Protein AF-A0A4Q2ZDG1-F1 (afdb_monomer_lite)

Structure (mmCIF, N/CA/C/O backbone):
data_AF-A0A4Q2ZDG1-F1
#
_entry.id   AF-A0A4Q2ZDG1-F1
#
loop_
_atom_site.group_PDB
_atom_site.id
_atom_site.type_symbol
_atom_site.label_atom_id
_atom_site.label_alt_id
_atom_site.label_comp_id
_atom_site.label_asym_id
_atom_site.label_entity_id
_atom_site.label_seq_id
_atom_site.pdbx_PDB_ins_code
_atom_site.Cartn_x
_atom_site.Cartn_y
_atom_site.Cartn_z
_atom_site.occupancy
_atom_site.B_iso_or_equiv
_atom_site.auth_seq_id
_atom_site.auth_comp_id
_atom_site.auth_asym_id
_atom_site.auth_atom_id
_atom_site.pdbx_PDB_model_num
ATOM 1 N N . MET A 1 1 ? 32.712 -2.719 59.741 1.00 35.91 1 MET A N 1
ATOM 2 C CA . MET A 1 1 ? 32.415 -1.885 58.546 1.00 35.91 1 MET A CA 1
ATOM 3 C C . MET A 1 1 ? 30.983 -2.211 58.108 1.00 35.91 1 MET A C 1
ATOM 5 O O . MET A 1 1 ? 30.616 -3.365 58.252 1.00 35.91 1 MET A O 1
ATOM 9 N N . ARG A 1 2 ? 30.072 -1.237 57.903 1.00 36.88 2 ARG A N 1
ATOM 10 C CA . ARG A 1 2 ? 29.931 -0.347 56.714 1.00 36.88 2 ARG A CA 1
ATOM 11 C C . ARG A 1 2 ? 29.726 -1.184 55.433 1.00 36.88 2 ARG A C 1
ATOM 13 O O . ARG A 1 2 ? 30.670 -1.888 55.104 1.00 36.88 2 ARG A O 1
ATOM 20 N N . TYR A 1 3 ? 28.617 -1.163 54.676 1.00 32.06 3 TYR A N 1
ATOM 21 C CA . TYR A 1 3 ? 27.272 -0.517 54.737 1.00 32.06 3 TYR A CA 1
ATOM 22 C C . TYR A 1 3 ? 26.197 -1.615 54.431 1.00 32.06 3 TYR A C 1
ATOM 24 O O . TYR A 1 3 ? 26.585 -2.654 53.913 1.00 32.06 3 TYR A O 1
ATOM 32 N N . LEU A 1 4 ? 24.917 -1.615 54.856 1.00 31.11 4 LEU A N 1
ATOM 33 C CA . LEU A 1 4 ? 23.764 -0.677 54.769 1.00 31.11 4 LEU A CA 1
ATOM 34 C C . LEU A 1 4 ? 23.005 -0.669 53.407 1.00 31.11 4 LEU A C 1
ATOM 36 O O . LEU A 1 4 ? 23.629 -0.422 52.384 1.00 31.11 4 LEU A O 1
ATOM 40 N N . LEU A 1 5 ? 21.659 -0.809 53.474 1.00 35.53 5 LEU A N 1
ATOM 41 C CA . LEU A 1 5 ? 20.603 -0.695 52.419 1.00 35.53 5 LEU A CA 1
ATOM 42 C C . LEU A 1 5 ? 20.504 -1.890 51.421 1.00 35.53 5 LEU A C 1
ATOM 44 O O . LEU A 1 5 ? 21.536 -2.376 50.981 1.00 35.53 5 LEU A O 1
ATOM 48 N N . ALA A 1 6 ? 19.360 -2.544 51.111 1.00 30.97 6 ALA A N 1
ATOM 49 C CA . ALA A 1 6 ? 17.926 -2.187 50.889 1.00 30.97 6 ALA A CA 1
ATOM 50 C C . ALA A 1 6 ? 17.629 -1.713 49.439 1.00 30.97 6 ALA A C 1
ATOM 52 O O . ALA A 1 6 ? 18.476 -1.037 48.870 1.00 30.97 6 ALA A O 1
ATOM 53 N N . LEU A 1 7 ? 16.498 -1.994 48.756 1.00 31.23 7 LEU A N 1
ATOM 54 C CA . LEU A 1 7 ? 15.195 -2.658 49.048 1.00 31.23 7 LEU A CA 1
ATOM 55 C C . LEU A 1 7 ? 14.963 -3.850 48.051 1.00 31.23 7 LEU A C 1
ATOM 57 O O . LEU A 1 7 ? 15.748 -3.999 47.124 1.00 31.23 7 LEU A O 1
ATOM 61 N N . ALA A 1 8 ? 14.064 -4.843 48.202 1.00 30.28 8 ALA A N 1
ATOM 62 C CA . ALA A 1 8 ? 12.581 -4.851 48.276 1.00 30.28 8 ALA A CA 1
ATOM 63 C C . ALA A 1 8 ? 11.857 -4.132 47.097 1.00 30.28 8 ALA A C 1
ATOM 65 O O . ALA A 1 8 ? 12.280 -3.055 46.702 1.00 30.28 8 ALA A O 1
ATOM 66 N N . ALA A 1 9 ? 10.751 -4.623 46.509 1.00 28.86 9 ALA A N 1
ATOM 67 C CA . ALA A 1 9 ? 10.062 -5.930 46.558 1.00 28.86 9 ALA A CA 1
ATOM 68 C C . ALA A 1 9 ? 9.040 -6.044 45.383 1.00 28.86 9 ALA A C 1
ATOM 70 O O . ALA A 1 9 ? 8.837 -5.062 44.684 1.00 28.86 9 ALA A O 1
ATOM 71 N N . LEU A 1 10 ? 8.381 -7.209 45.224 1.00 26.80 10 LEU A N 1
ATOM 72 C CA . LEU A 1 10 ? 7.069 -7.454 44.560 1.00 26.80 10 LEU A CA 1
ATOM 73 C C . LEU A 1 10 ? 6.792 -6.782 43.186 1.00 26.80 10 LEU A C 1
ATOM 75 O O . LEU A 1 10 ? 6.599 -5.583 43.061 1.00 26.80 10 LEU A O 1
ATOM 79 N N . SER A 1 11 ? 6.694 -7.559 42.106 1.00 34.06 11 SER A N 1
ATOM 80 C CA . SER A 1 11 ? 5.418 -8.149 41.644 1.00 34.06 11 SER A CA 1
ATOM 81 C C . SER A 1 11 ? 4.295 -7.142 41.328 1.00 34.06 11 SER A C 1
ATOM 83 O O . SER A 1 11 ? 3.487 -6.800 42.187 1.00 34.06 11 SER A O 1
ATOM 85 N N . THR A 1 12 ? 4.173 -6.746 40.056 1.00 32.50 12 THR A N 1
ATOM 86 C CA . THR A 1 12 ? 3.005 -7.077 39.202 1.00 32.50 12 THR A CA 1
ATOM 87 C C . THR A 1 12 ? 3.203 -6.537 37.783 1.00 32.50 12 THR A C 1
ATOM 89 O O . THR A 1 12 ? 3.631 -5.402 37.589 1.00 32.50 12 THR A O 1
ATOM 92 N N . ALA A 1 13 ? 2.833 -7.323 36.769 1.00 39.75 13 ALA A N 1
ATOM 93 C CA . ALA A 1 13 ? 2.583 -6.790 35.432 1.00 39.75 13 ALA A CA 1
ATOM 94 C C . ALA A 1 13 ? 1.208 -6.101 35.445 1.00 39.75 13 ALA A C 1
ATOM 96 O O . ALA A 1 13 ? 0.181 -6.751 35.253 1.00 39.75 13 ALA A O 1
ATOM 97 N N . SER A 1 14 ? 1.179 -4.803 35.755 1.00 31.98 14 SER A N 1
ATOM 98 C CA . SER A 1 14 ? -0.076 -4.057 35.886 1.00 31.98 14 SER A CA 1
ATOM 99 C C . SER A 1 14 ? -0.685 -3.765 34.511 1.00 31.98 14 SER A C 1
ATOM 101 O O . SER A 1 14 ? -0.313 -2.807 33.832 1.00 31.98 14 SER A O 1
ATOM 103 N N . ALA A 1 15 ? -1.613 -4.621 34.080 1.00 41.84 15 ALA A N 1
ATOM 104 C CA . ALA A 1 15 ? -2.418 -4.392 32.888 1.00 41.84 15 ALA A CA 1
ATOM 105 C C . ALA A 1 15 ? -3.391 -3.227 33.140 1.00 41.84 15 ALA A C 1
ATOM 107 O O . ALA A 1 15 ? -4.349 -3.361 33.901 1.00 41.84 15 ALA A O 1
ATOM 108 N N . ILE A 1 16 ? -3.145 -2.079 32.503 1.00 34.03 16 ILE A N 1
ATOM 109 C CA . ILE A 1 16 ? -3.991 -0.886 32.644 1.00 34.03 16 ILE A CA 1
ATOM 110 C C . ILE A 1 16 ? -5.376 -1.174 32.020 1.00 34.03 16 ILE A C 1
ATOM 112 O O . ILE A 1 16 ? -5.445 -1.536 30.842 1.00 34.03 16 ILE A O 1
ATOM 116 N N . PRO A 1 17 ? -6.489 -1.041 32.769 1.00 36.50 17 PRO A N 1
ATOM 117 C CA . PRO A 1 17 ? -7.798 -1.507 32.316 1.00 36.50 17 PRO A CA 1
ATOM 118 C C . PRO A 1 17 ? -8.463 -0.539 31.322 1.00 36.50 17 PRO A C 1
ATOM 120 O O . PRO A 1 17 ? -8.787 0.602 31.652 1.00 36.50 17 PRO A O 1
ATOM 123 N N . ALA A 1 18 ? -8.776 -1.034 30.120 1.00 38.56 18 ALA A N 1
ATOM 124 C CA . ALA A 1 18 ? -9.360 -0.284 28.995 1.00 38.56 18 ALA A CA 1
ATOM 125 C C . ALA A 1 18 ? -10.848 0.137 29.164 1.00 38.56 18 ALA A C 1
ATOM 127 O O . ALA A 1 18 ? -11.597 0.240 28.189 1.00 38.56 18 ALA A O 1
ATOM 128 N N . ALA A 1 19 ? -11.298 0.354 30.402 1.00 36.00 19 ALA A N 1
ATOM 129 C CA . ALA A 1 19 ? -12.680 0.694 30.747 1.00 36.00 19 ALA A CA 1
ATOM 130 C C . ALA A 1 19 ? -12.865 2.159 31.188 1.00 36.00 19 ALA A C 1
ATOM 132 O O . ALA A 1 19 ? -13.926 2.734 30.960 1.00 36.00 19 ALA A O 1
ATOM 133 N N . GLN A 1 20 ? -11.850 2.768 31.809 1.00 36.97 20 GLN A N 1
ATOM 134 C CA . GLN A 1 20 ? -12.018 4.013 32.574 1.00 36.97 20 GLN A CA 1
ATOM 135 C C . GLN A 1 20 ? -11.980 5.295 31.710 1.00 36.97 20 GLN A C 1
ATOM 137 O O . GLN A 1 20 ? -12.575 6.303 32.081 1.00 36.97 20 GLN A O 1
ATOM 142 N N . ASP A 1 21 ? -11.363 5.236 30.524 1.00 48.59 21 ASP A N 1
ATOM 143 C CA . ASP A 1 21 ? -11.148 6.367 29.594 1.00 48.59 21 ASP A CA 1
ATOM 144 C C . ASP A 1 21 ? -12.385 6.734 28.731 1.00 48.59 21 ASP A C 1
ATOM 146 O O . ASP A 1 21 ? -12.351 7.656 27.920 1.00 48.59 21 ASP A O 1
ATOM 150 N N . ARG A 1 22 ? -13.518 6.029 28.885 1.00 48.62 22 ARG A N 1
ATOM 151 C CA . ARG A 1 22 ? -14.761 6.346 28.142 1.00 48.62 22 ARG A CA 1
ATOM 152 C C . ARG A 1 22 ? -15.600 7.458 28.778 1.00 48.62 22 ARG A C 1
ATOM 154 O O . ARG A 1 22 ? -16.472 8.016 28.116 1.00 48.62 22 ARG A O 1
ATOM 161 N N . ASN A 1 23 ? -15.382 7.748 30.061 1.00 55.91 23 ASN A N 1
ATOM 162 C CA . ASN A 1 23 ? -16.368 8.465 30.874 1.00 55.91 23 ASN A CA 1
ATOM 163 C C . ASN A 1 23 ? -16.175 9.989 30.931 1.00 55.91 23 ASN A C 1
ATOM 165 O O . ASN A 1 23 ? -17.089 10.673 31.383 1.00 55.91 23 ASN A O 1
ATOM 169 N N . ASP A 1 24 ? -15.055 10.529 30.440 1.00 76.12 24 ASP A N 1
ATOM 170 C CA . ASP A 1 24 ? -14.808 11.979 30.387 1.00 76.12 24 ASP A CA 1
ATOM 171 C C . ASP A 1 24 ? -14.430 12.452 28.972 1.00 76.12 24 ASP A C 1
ATOM 173 O O . ASP A 1 24 ? -13.300 12.844 28.665 1.00 76.12 24 ASP A O 1
ATOM 177 N N . LEU A 1 25 ? -15.421 12.409 28.078 1.00 85.75 25 LEU A N 1
ATOM 178 C CA . LEU A 1 25 ? -15.288 12.956 26.728 1.00 85.75 25 LEU A CA 1
ATOM 179 C C . LEU A 1 25 ? -15.166 14.488 26.753 1.00 85.75 25 LEU A C 1
ATOM 181 O O . LEU A 1 25 ? -14.572 15.062 25.842 1.00 85.75 25 LEU A O 1
ATOM 185 N N . ALA A 1 26 ? -15.663 15.157 27.798 1.00 85.75 26 ALA A N 1
ATOM 186 C CA . ALA A 1 26 ? -15.576 16.605 27.940 1.00 85.75 26 ALA A CA 1
ATOM 187 C C . ALA A 1 26 ? -14.135 17.095 28.172 1.00 85.75 26 ALA A C 1
ATOM 189 O O . ALA A 1 26 ? -13.694 18.024 27.489 1.00 85.75 26 ALA A O 1
ATOM 190 N N . SER A 1 27 ? -13.366 16.446 29.051 1.00 82.00 27 SER A N 1
ATOM 191 C CA . SER A 1 27 ? -11.935 16.737 29.214 1.00 82.00 27 SER A CA 1
ATOM 192 C C . SER A 1 27 ? -11.130 16.377 27.967 1.00 82.00 27 SER A C 1
ATOM 194 O O . SER A 1 27 ? -10.200 17.105 27.624 1.00 82.00 27 SER A O 1
ATOM 196 N N . ARG A 1 28 ? -11.509 15.320 27.235 1.00 83.88 28 ARG A N 1
ATOM 197 C CA . ARG A 1 28 ? -10.864 14.964 25.959 1.00 83.88 28 ARG A CA 1
ATOM 198 C C . ARG A 1 28 ? -11.103 16.020 24.873 1.00 83.88 28 ARG A C 1
ATOM 200 O O . ARG A 1 28 ? -10.137 16.459 24.256 1.00 83.88 28 ARG A O 1
ATOM 207 N N . VAL A 1 29 ? -12.331 16.530 24.711 1.00 85.81 29 VAL A N 1
ATOM 208 C CA . VAL A 1 29 ? -12.601 17.714 23.862 1.00 85.81 29 VAL A CA 1
ATOM 209 C C . VAL A 1 29 ? -11.730 18.898 24.296 1.00 85.81 29 VAL A C 1
ATOM 211 O O . VAL A 1 29 ? -11.082 19.527 23.463 1.00 85.81 29 VAL A O 1
ATOM 214 N N . LYS A 1 30 ? -11.665 19.186 25.601 1.00 83.56 30 LYS A N 1
ATOM 215 C CA . LYS A 1 30 ? -10.889 20.313 26.138 1.00 83.56 30 LYS A CA 1
ATOM 216 C C . LYS A 1 30 ? -9.374 20.171 25.925 1.00 83.56 30 LYS A C 1
ATOM 218 O O . LYS A 1 30 ? -8.702 21.181 25.735 1.00 83.56 30 LYS A O 1
ATOM 223 N N . ALA A 1 31 ? -8.832 18.952 25.924 1.00 79.00 31 ALA A N 1
ATOM 224 C CA . ALA A 1 31 ? -7.434 18.697 25.574 1.00 79.00 31 ALA A CA 1
ATOM 225 C C . ALA A 1 31 ? -7.156 19.069 24.107 1.00 79.00 31 ALA A C 1
ATOM 227 O O . ALA A 1 31 ? -6.219 19.819 23.824 1.00 79.00 31 ALA A O 1
ATOM 228 N N . GLY A 1 32 ? -8.032 18.635 23.193 1.00 77.75 32 GLY A N 1
ATOM 229 C CA . GLY A 1 32 ? -7.948 18.970 21.771 1.00 77.75 32 GLY A CA 1
ATOM 230 C C . GLY A 1 32 ? -8.121 20.461 21.460 1.00 77.75 32 GLY A C 1
ATOM 231 O O . GLY A 1 32 ? -7.510 20.955 20.520 1.00 77.75 32 GLY A O 1
ATOM 232 N N . GLU A 1 33 ? -8.880 21.221 22.259 1.00 80.81 33 GLU A N 1
ATOM 233 C CA . GLU A 1 33 ? -9.024 22.683 22.083 1.00 80.81 33 GLU A CA 1
ATOM 234 C C . GLU A 1 33 ? -7.688 23.451 22.191 1.00 80.81 33 GLU A C 1
ATOM 236 O O . GLU A 1 33 ? -7.554 24.545 21.630 1.00 80.81 33 GLU A O 1
ATOM 241 N N . GLY A 1 34 ? -6.681 22.878 22.865 1.00 68.69 34 GLY A N 1
ATOM 242 C CA . GLY A 1 34 ? -5.315 23.412 22.892 1.00 68.69 34 GLY A CA 1
ATOM 243 C C . GLY A 1 34 ? -4.553 23.243 21.569 1.00 68.69 34 GLY A C 1
ATOM 244 O O . GLY A 1 34 ? -3.606 23.983 21.306 1.00 68.69 34 GLY A O 1
ATOM 245 N N . TRP A 1 35 ? -4.973 22.310 20.711 1.00 61.69 35 TRP A N 1
ATOM 246 C CA . TRP A 1 35 ? -4.301 21.939 19.464 1.00 61.69 35 TRP A CA 1
ATOM 247 C C . TRP A 1 35 ? -4.830 22.810 18.311 1.00 61.69 35 TRP A C 1
ATOM 249 O O . TRP A 1 35 ? -5.550 22.353 17.424 1.00 61.69 35 TRP A O 1
ATOM 259 N N . GLY A 1 36 ? -4.527 24.109 18.354 1.00 54.03 36 GLY A N 1
ATOM 260 C CA . GLY A 1 36 ? -4.988 25.066 17.345 1.00 54.03 36 GLY A CA 1
ATOM 261 C C . GLY A 1 36 ? -4.255 24.932 16.007 1.00 54.03 36 GLY A C 1
ATOM 262 O O . GLY A 1 36 ? -3.108 25.355 15.897 1.00 54.03 36 GLY A O 1
ATOM 263 N N . THR A 1 37 ? -4.934 24.426 14.977 1.00 46.56 37 THR A N 1
ATOM 264 C CA . THR A 1 37 ? -4.408 24.308 13.608 1.00 46.56 37 THR A CA 1
ATOM 265 C C . THR A 1 37 ? -4.717 25.559 12.771 1.00 46.56 37 THR A C 1
ATOM 267 O O . THR A 1 37 ? -5.851 25.796 12.364 1.00 46.56 37 THR A O 1
ATOM 270 N N . SER A 1 38 ? -3.707 26.398 12.512 1.00 45.88 38 SER A N 1
ATOM 271 C CA . SER A 1 38 ? -3.840 27.592 11.650 1.00 45.88 38 SER A CA 1
ATOM 272 C C . SER A 1 38 ? -3.704 27.280 10.153 1.00 45.88 38 SER A C 1
ATOM 274 O O . SER A 1 38 ? -4.303 27.961 9.326 1.00 45.88 38 SER A O 1
ATOM 276 N N . ALA A 1 39 ? -2.993 26.209 9.793 1.00 47.25 39 ALA A N 1
ATOM 277 C CA . ALA A 1 39 ? -3.005 25.627 8.454 1.00 47.25 39 ALA A CA 1
ATOM 278 C C . ALA A 1 39 ? -3.748 24.286 8.495 1.00 47.25 39 ALA A C 1
ATOM 280 O O . ALA A 1 39 ? -3.498 23.479 9.385 1.00 47.25 39 ALA A O 1
ATOM 281 N N . ILE A 1 40 ? -4.672 24.069 7.553 1.00 58.28 40 ILE A N 1
ATOM 282 C CA . ILE A 1 40 ? -5.517 22.869 7.485 1.00 58.28 40 ILE A CA 1
ATOM 283 C C . ILE A 1 40 ? -5.607 22.430 6.018 1.00 58.28 40 ILE A C 1
ATOM 285 O O . ILE A 1 40 ? -6.088 23.182 5.167 1.00 58.28 40 ILE A O 1
ATOM 289 N N . THR A 1 41 ? -5.116 21.231 5.711 1.00 67.19 41 THR A N 1
ATOM 290 C CA . THR A 1 41 ? -5.179 20.618 4.375 1.00 67.19 41 THR A CA 1
ATOM 291 C C . THR A 1 41 ? -6.601 20.188 4.012 1.00 67.19 41 THR A C 1
ATOM 293 O O . THR A 1 41 ? -7.456 20.002 4.874 1.00 67.19 41 THR A O 1
ATOM 296 N N . THR A 1 42 ? -6.866 19.935 2.728 1.00 68.50 42 THR A N 1
ATOM 297 C CA . THR A 1 42 ? -8.150 19.373 2.269 1.00 68.50 42 THR A CA 1
ATOM 298 C C . THR A 1 42 ? -8.495 18.037 2.952 1.00 68.50 42 THR A C 1
ATOM 300 O O . THR A 1 42 ? -9.668 17.768 3.221 1.00 68.50 42 THR A O 1
ATOM 303 N N . GLY A 1 43 ? -7.487 17.227 3.298 1.00 70.62 43 GLY A N 1
ATOM 304 C CA . GLY A 1 43 ? -7.660 15.998 4.079 1.00 70.62 43 GLY A CA 1
ATOM 305 C C . GLY A 1 43 ? -8.125 16.277 5.509 1.00 70.62 43 GLY A C 1
ATOM 306 O O . GLY A 1 43 ? -9.122 15.716 5.950 1.00 70.62 43 GLY A O 1
ATOM 307 N N . GLU A 1 44 ? -7.485 17.212 6.211 1.00 75.62 44 GLU A N 1
ATOM 308 C CA . GLU A 1 44 ? -7.891 17.609 7.567 1.00 75.62 44 GLU A CA 1
ATOM 309 C C . GLU A 1 44 ? -9.251 18.330 7.586 1.00 75.62 44 GLU A C 1
ATOM 311 O O . GLU A 1 44 ? -10.048 18.101 8.492 1.00 75.62 44 GLU A O 1
ATOM 316 N N . ILE A 1 45 ? -9.584 19.120 6.555 1.00 76.88 45 ILE A N 1
ATOM 317 C CA . ILE A 1 45 ? -10.935 19.682 6.369 1.00 76.88 45 ILE A CA 1
ATOM 318 C C . ILE A 1 45 ? -11.971 18.555 6.250 1.00 76.88 45 ILE A C 1
ATOM 320 O O . ILE A 1 45 ? -13.030 18.620 6.878 1.00 76.88 45 ILE A O 1
ATOM 324 N N . THR A 1 46 ? -11.646 17.501 5.498 1.00 78.69 46 THR A N 1
ATOM 325 C CA . THR A 1 46 ? -12.491 16.308 5.352 1.00 78.69 46 THR A CA 1
ATOM 326 C C . THR A 1 46 ? -12.625 15.546 6.672 1.00 78.69 46 THR A C 1
ATOM 328 O O . THR A 1 46 ? -13.740 15.200 7.057 1.00 78.69 46 THR A O 1
ATOM 331 N N . ALA A 1 47 ? -11.529 15.340 7.407 1.00 80.94 47 ALA A N 1
ATOM 332 C CA . ALA A 1 47 ? -11.522 14.639 8.690 1.00 80.94 47 ALA A CA 1
ATOM 333 C C . ALA A 1 47 ? -12.271 15.411 9.793 1.00 80.94 47 ALA A C 1
ATOM 335 O O . ALA A 1 47 ? -13.017 14.808 10.570 1.00 80.94 47 ALA A O 1
ATOM 336 N N . CYS A 1 48 ? -12.142 16.741 9.844 1.00 85.50 48 CYS A N 1
ATOM 337 C CA . CYS A 1 48 ? -12.908 17.588 10.757 1.00 85.50 48 CYS A CA 1
ATOM 338 C C . CYS A 1 48 ? -14.405 17.582 10.415 1.00 85.50 48 CYS A C 1
ATOM 340 O O . CYS A 1 48 ? -15.229 17.373 11.307 1.00 85.50 48 CYS A O 1
ATOM 342 N N . TRP A 1 49 ? -14.773 17.734 9.136 1.00 88.44 49 TRP A N 1
ATOM 343 C CA . TRP A 1 49 ? -16.164 17.604 8.683 1.00 88.44 49 TRP A CA 1
ATOM 344 C C . TRP A 1 49 ? -16.763 16.238 9.043 1.00 88.44 49 TRP A C 1
ATOM 346 O O . TRP A 1 49 ? -17.839 16.170 9.639 1.00 88.44 49 TRP A O 1
ATOM 356 N N . ALA A 1 50 ? -16.038 15.157 8.741 1.00 86.75 50 ALA A N 1
ATOM 357 C CA . ALA A 1 50 ? -16.437 13.787 9.038 1.00 86.75 50 ALA A CA 1
ATOM 358 C C . ALA A 1 50 ? -16.641 13.563 10.542 1.00 86.75 50 ALA A C 1
ATOM 360 O O . ALA A 1 50 ? -17.649 12.987 10.948 1.00 86.75 50 ALA A O 1
ATOM 361 N N . THR A 1 51 ? -15.727 14.076 11.372 1.00 88.88 51 THR A N 1
ATOM 362 C CA . THR A 1 51 ? -15.816 13.988 12.836 1.00 88.88 51 THR A CA 1
ATOM 363 C C . THR A 1 51 ? -17.048 14.729 13.356 1.00 88.88 51 THR A C 1
ATOM 365 O O . THR A 1 51 ? -17.841 14.137 14.084 1.00 88.88 51 THR A O 1
ATOM 368 N N . TRP A 1 52 ? -17.287 15.977 12.935 1.00 91.19 52 TRP A N 1
ATOM 369 C CA . TRP A 1 52 ? -18.481 16.723 13.353 1.00 91.19 52 TRP A CA 1
ATOM 370 C C . TRP A 1 52 ? -19.788 16.077 12.886 1.00 91.19 52 TRP A C 1
ATOM 372 O O . TRP A 1 52 ? -20.755 16.045 13.648 1.00 91.19 52 TRP A O 1
ATOM 382 N N . LYS A 1 53 ? -19.826 15.524 11.668 1.00 91.50 53 LYS A N 1
ATOM 383 C CA . LYS A 1 53 ? -21.026 14.874 11.127 1.00 91.50 53 LYS A CA 1
ATOM 384 C C . LYS A 1 53 ? -21.332 13.550 11.826 1.00 91.50 53 LYS A C 1
ATOM 386 O O . LYS A 1 53 ? -22.471 13.334 12.230 1.00 91.50 53 LYS A O 1
ATOM 391 N N . ALA A 1 54 ? -20.326 12.709 12.048 1.00 90.50 54 ALA A N 1
ATOM 392 C CA . ALA A 1 54 ? -20.491 11.471 12.802 1.00 90.50 54 ALA A CA 1
ATOM 393 C C . ALA A 1 54 ? -20.854 11.729 14.280 1.00 90.50 54 ALA A C 1
ATOM 395 O O . ALA A 1 54 ? -21.670 11.001 14.840 1.00 90.50 54 ALA A O 1
ATOM 396 N N . LEU A 1 55 ? -20.334 12.799 14.901 1.00 90.94 55 LEU A N 1
ATOM 397 C CA . LEU A 1 55 ? -20.763 13.234 16.238 1.00 90.94 55 LEU A CA 1
ATOM 398 C C . LEU A 1 55 ? -22.222 13.690 16.255 1.00 90.94 55 LEU A C 1
ATOM 400 O O . LEU A 1 55 ? -22.969 13.302 17.149 1.00 90.94 55 LEU A O 1
ATOM 404 N N . ARG A 1 56 ? -22.649 14.479 15.261 1.00 93.75 56 ARG A N 1
ATOM 405 C CA . ARG A 1 56 ? -24.048 14.902 15.098 1.00 93.75 56 ARG A CA 1
ATOM 406 C C . ARG A 1 56 ? -24.974 13.694 15.004 1.00 93.75 56 ARG A C 1
ATOM 408 O O . ARG A 1 56 ? -25.985 13.643 15.699 1.00 93.75 56 ARG A O 1
ATOM 415 N N . GLU A 1 57 ? -24.632 12.729 14.155 1.00 91.81 57 GLU A N 1
ATOM 416 C CA . GLU A 1 57 ? -25.386 11.484 13.978 1.00 91.81 57 GLU A CA 1
ATOM 417 C C . GLU A 1 57 ? -25.429 10.660 15.276 1.00 91.81 57 GLU A C 1
ATOM 419 O O . GLU A 1 57 ? -26.511 10.260 15.702 1.00 91.81 57 GLU A O 1
ATOM 424 N N . HIS A 1 58 ? -24.292 10.488 15.959 1.00 90.56 58 HIS A N 1
ATOM 425 C CA . HIS A 1 58 ? -24.216 9.779 17.238 1.00 90.56 58 HIS A CA 1
ATOM 426 C C . HIS A 1 58 ? -25.068 10.442 18.330 1.00 90.56 58 HIS A C 1
ATOM 428 O O . HIS A 1 58 ? -25.844 9.751 18.988 1.00 90.56 58 HIS A O 1
ATOM 434 N N . VAL A 1 59 ? -24.981 11.766 18.495 1.00 90.69 59 VAL A N 1
ATOM 435 C CA . VAL A 1 59 ? -25.765 12.518 19.492 1.00 90.69 59 VAL A CA 1
ATOM 436 C C . VAL A 1 59 ? -27.261 12.498 19.171 1.00 90.69 59 VAL A C 1
ATOM 438 O O . VAL A 1 59 ? -28.081 12.410 20.083 1.00 90.69 59 VAL A O 1
ATOM 441 N N . ALA A 1 60 ? -27.642 12.529 17.892 1.00 91.88 60 ALA A N 1
ATOM 442 C CA . ALA A 1 60 ? -29.043 12.409 17.484 1.00 91.88 60 ALA A CA 1
ATOM 443 C C . ALA A 1 60 ? -29.631 11.007 17.746 1.00 91.88 60 ALA A C 1
ATOM 445 O O . ALA A 1 60 ? -30.838 10.886 17.937 1.00 91.88 60 ALA A O 1
ATOM 446 N N . GLN A 1 61 ? -28.796 9.962 17.763 1.00 88.19 61 GLN A N 1
ATOM 447 C CA . GLN A 1 61 ? -29.206 8.572 18.003 1.00 88.19 61 GLN A CA 1
ATOM 448 C C . GLN A 1 61 ? -29.155 8.164 19.486 1.00 88.19 61 GLN A C 1
ATOM 450 O O . GLN A 1 61 ? -30.014 7.416 19.940 1.00 88.19 61 GLN A O 1
ATOM 455 N N . ASN A 1 62 ? -28.153 8.639 20.235 1.00 85.06 62 ASN A N 1
ATOM 456 C CA . ASN A 1 62 ? -27.819 8.160 21.586 1.00 85.06 62 ASN A CA 1
ATOM 457 C C . ASN A 1 62 ? -27.975 9.241 22.677 1.00 85.06 62 ASN A C 1
ATOM 459 O O . ASN A 1 62 ? -27.789 8.961 23.861 1.00 85.06 62 ASN A O 1
ATOM 463 N N . GLY A 1 63 ? -28.303 10.479 22.296 1.00 85.50 63 GLY A N 1
ATOM 464 C CA . GLY A 1 63 ? -28.252 11.646 23.176 1.00 85.50 63 GLY A CA 1
ATOM 465 C C . GLY A 1 63 ? -26.829 12.188 23.371 1.00 85.50 63 GLY A C 1
ATOM 466 O O . GLY A 1 63 ? -25.855 11.666 22.835 1.00 85.50 63 GLY A O 1
ATOM 467 N N . GLN A 1 64 ? -26.701 13.265 24.150 1.00 84.56 64 GLN A N 1
ATOM 468 C CA . GLN A 1 64 ? -25.418 13.947 24.390 1.00 84.56 64 GLN A CA 1
ATOM 469 C C . GLN A 1 64 ? -24.407 13.085 25.177 1.00 84.56 64 GLN A C 1
ATOM 471 O O . GLN A 1 64 ? -23.199 13.258 25.025 1.00 84.56 64 GLN A O 1
ATOM 476 N N . GLY A 1 65 ? -24.873 12.163 26.027 1.00 83.69 65 GLY A N 1
ATOM 477 C CA . GLY A 1 65 ? -24.000 11.329 26.859 1.00 83.69 65 GLY A CA 1
ATOM 478 C C . GLY A 1 65 ? -23.035 12.156 27.720 1.00 83.69 65 GLY A C 1
ATOM 479 O O . GLY A 1 65 ? -23.442 13.113 28.376 1.00 83.69 65 GLY A O 1
ATOM 480 N N . SER A 1 66 ? -21.751 11.789 27.703 1.00 85.00 66 SER A N 1
ATOM 481 C CA . SER A 1 66 ? -20.655 12.478 28.406 1.00 85.00 66 SER A CA 1
ATOM 482 C C . SER A 1 66 ? -19.938 13.554 27.568 1.00 85.00 66 SER A C 1
ATOM 484 O O . SER A 1 66 ? -18.907 14.076 27.999 1.00 85.00 66 SER A O 1
ATOM 486 N N . PHE A 1 67 ? -20.451 13.912 26.382 1.00 86.56 67 PHE A N 1
ATOM 487 C CA . PHE A 1 67 ? -19.930 15.049 25.610 1.00 86.56 67 PHE A CA 1
ATOM 488 C C . PHE A 1 67 ? -20.272 16.400 26.280 1.00 86.56 67 PHE A C 1
ATOM 490 O O . PHE A 1 67 ? -21.242 16.482 27.044 1.00 86.56 67 PHE A O 1
ATOM 497 N N . PRO A 1 68 ? -19.515 17.483 25.998 1.00 89.38 68 PRO A N 1
ATOM 498 C CA . PRO A 1 68 ? -19.773 18.810 26.560 1.00 89.38 68 PRO A CA 1
ATOM 499 C C . PRO A 1 68 ? -21.206 19.327 26.334 1.00 89.38 68 PRO A C 1
ATOM 501 O O . PRO A 1 68 ? -21.801 19.027 25.299 1.00 89.38 68 PRO A O 1
ATOM 504 N N . PRO A 1 69 ? -21.734 20.208 27.210 1.00 86.25 69 PRO A N 1
ATOM 505 C CA . PRO A 1 69 ? -23.056 20.823 27.037 1.00 86.25 69 PRO A CA 1
ATOM 506 C C . PRO A 1 69 ? -23.272 21.599 25.725 1.00 86.25 69 PRO A C 1
ATOM 508 O O . PRO A 1 69 ? -24.416 21.863 25.365 1.00 86.25 69 PRO A O 1
ATOM 511 N N . ASP A 1 70 ? -22.210 21.971 24.991 1.00 85.38 70 ASP A N 1
ATOM 512 C CA . ASP A 1 70 ? -22.347 22.584 23.662 1.00 85.38 70 ASP A CA 1
ATOM 513 C C . ASP A 1 70 ? -22.597 21.571 22.526 1.00 85.38 70 ASP A C 1
ATOM 515 O O . ASP A 1 70 ? -22.933 21.992 21.421 1.00 85.38 70 ASP A O 1
ATOM 519 N N . TYR A 1 71 ? -22.519 20.260 22.782 1.00 91.50 71 TYR A N 1
ATOM 520 C CA . TYR A 1 71 ? -22.690 19.182 21.793 1.00 91.50 71 TYR A CA 1
ATOM 521 C C . TYR A 1 71 ? -24.166 18.766 21.657 1.00 91.50 71 TYR A C 1
ATOM 523 O O . TYR A 1 71 ? -24.514 17.590 21.714 1.00 91.50 71 TYR A O 1
ATOM 531 N N . THR A 1 72 ? -25.061 19.738 21.470 1.00 91.06 72 THR A N 1
ATOM 532 C CA . THR A 1 72 ? -26.467 19.482 21.113 1.00 91.06 72 THR A CA 1
ATOM 533 C C . THR A 1 72 ? -26.603 19.264 19.604 1.00 91.06 72 THR A C 1
ATOM 535 O O . THR A 1 72 ? -25.810 19.802 18.832 1.00 91.06 72 THR A O 1
ATOM 538 N N . VAL A 1 73 ? -27.634 18.539 19.147 1.00 89.88 73 VAL A N 1
ATOM 539 C CA . VAL A 1 73 ? -27.862 18.306 17.702 1.00 89.88 73 VAL A CA 1
ATOM 540 C C . VAL A 1 73 ? -27.905 19.625 16.916 1.00 89.88 73 VAL A C 1
ATOM 542 O O . VAL A 1 73 ? -27.255 19.727 15.883 1.00 89.88 73 VAL A O 1
ATOM 545 N N . ALA A 1 74 ? -28.567 20.662 17.442 1.00 87.00 74 ALA A N 1
ATOM 546 C CA . ALA A 1 74 ? -28.665 21.975 16.795 1.00 87.00 74 ALA A CA 1
ATOM 547 C C . ALA A 1 74 ? -27.315 22.716 16.685 1.00 87.00 74 ALA A C 1
ATOM 549 O O . ALA A 1 74 ? -27.029 23.341 15.662 1.00 87.00 74 ALA A O 1
ATOM 550 N N . ASN A 1 75 ? -26.460 22.630 17.709 1.00 85.81 75 ASN A N 1
ATOM 551 C CA . ASN A 1 75 ? -25.117 23.216 17.663 1.00 85.81 75 ASN A CA 1
ATOM 552 C C . ASN A 1 75 ? -24.186 22.420 16.738 1.00 85.81 75 ASN A C 1
ATOM 554 O O . ASN A 1 75 ? -23.363 23.002 16.029 1.00 85.81 75 ASN A O 1
ATOM 558 N N . LEU A 1 76 ? -24.316 21.091 16.731 1.00 91.25 76 LEU A N 1
ATOM 559 C CA . LEU A 1 76 ? -23.548 20.207 15.860 1.00 91.25 76 LEU A CA 1
ATOM 560 C C . LEU A 1 76 ? -23.967 20.373 14.391 1.00 91.25 76 LEU A C 1
ATOM 562 O O . LEU A 1 76 ? -23.090 20.433 13.539 1.00 91.25 76 LEU A O 1
ATOM 566 N N . ASP A 1 77 ? -25.255 20.568 14.092 1.00 87.50 77 ASP A N 1
ATOM 567 C CA . ASP A 1 77 ? -25.748 20.924 12.752 1.00 87.50 77 ASP A CA 1
ATOM 568 C C . ASP A 1 77 ? -25.119 22.227 12.235 1.00 87.50 77 ASP A C 1
ATOM 570 O O . ASP A 1 77 ? -24.665 22.291 11.090 1.00 87.50 77 ASP A O 1
ATOM 574 N N . TRP A 1 78 ? -24.999 23.246 13.092 1.00 85.25 78 TRP A N 1
ATOM 575 C CA . TRP A 1 78 ? -24.281 24.478 12.756 1.00 85.25 78 TRP A CA 1
ATOM 576 C C . TRP A 1 78 ? -22.789 24.221 12.460 1.00 85.25 78 TRP A C 1
ATOM 578 O O . TRP A 1 78 ? -22.288 24.674 11.427 1.00 85.25 78 TRP A O 1
ATOM 588 N N . ARG A 1 79 ? -22.088 23.435 13.297 1.00 87.56 79 ARG A N 1
ATOM 589 C CA . ARG A 1 79 ? -20.675 23.065 13.059 1.00 87.56 79 ARG A CA 1
ATOM 590 C C . ARG A 1 79 ? -20.503 22.274 11.758 1.00 87.56 79 ARG A C 1
ATOM 592 O O . ARG A 1 79 ? -19.594 22.573 10.985 1.00 87.56 79 ARG A O 1
ATOM 599 N N . VAL A 1 80 ? -21.385 21.312 11.481 1.00 89.31 80 VAL A N 1
ATOM 600 C CA . VAL A 1 80 ? -21.392 20.528 10.236 1.00 89.31 80 VAL A CA 1
ATOM 601 C C . VAL A 1 80 ? -21.621 21.431 9.027 1.00 89.31 80 VAL A C 1
ATOM 603 O O . VAL A 1 80 ? -20.912 21.283 8.035 1.00 89.31 80 VAL A O 1
ATOM 606 N N . ALA A 1 81 ? -22.537 22.400 9.091 1.00 84.81 81 ALA A N 1
ATOM 607 C CA . ALA A 1 81 ? -22.772 23.338 7.993 1.00 84.81 81 ALA A CA 1
ATOM 608 C C . ALA A 1 81 ? -21.556 24.246 7.716 1.00 84.81 81 ALA A C 1
ATOM 610 O O . ALA A 1 81 ? -21.239 24.519 6.556 1.00 84.81 81 ALA A O 1
ATOM 611 N N . ASP A 1 82 ? -20.845 24.689 8.756 1.00 85.31 82 ASP A N 1
ATOM 612 C CA . ASP A 1 82 ? -19.615 25.475 8.610 1.00 85.31 82 ASP A CA 1
ATOM 613 C C . ASP A 1 82 ? -18.455 24.659 8.019 1.00 85.31 82 ASP A C 1
ATOM 615 O O . ASP A 1 82 ? -17.806 25.104 7.069 1.00 85.31 82 ASP A O 1
ATOM 619 N N . TRP A 1 83 ? -18.242 23.430 8.498 1.00 85.06 83 TRP A N 1
ATOM 620 C CA . TRP A 1 83 ? -17.240 22.529 7.923 1.00 85.06 83 TRP A CA 1
ATOM 621 C C . TRP A 1 83 ? -17.625 22.008 6.530 1.00 85.06 83 TRP A C 1
ATOM 623 O O . TRP A 1 83 ? -16.740 21.768 5.715 1.00 85.06 83 TRP A O 1
ATOM 633 N N . THR A 1 84 ? -18.917 21.919 6.196 1.00 85.50 84 THR A N 1
ATOM 634 C CA . THR A 1 84 ? -19.370 21.599 4.827 1.00 85.50 84 THR A CA 1
ATOM 635 C C . THR A 1 84 ? -18.962 22.712 3.863 1.00 85.50 84 THR A C 1
ATOM 637 O O . THR A 1 84 ? -18.373 22.425 2.828 1.00 85.50 84 THR A O 1
ATOM 640 N N . ARG A 1 85 ? -19.138 23.989 4.232 1.00 82.69 85 ARG A N 1
ATOM 641 C CA . ARG A 1 85 ? -18.638 25.113 3.415 1.00 82.69 85 ARG A CA 1
ATOM 642 C C . ARG A 1 85 ? -17.111 25.173 3.341 1.00 82.69 85 ARG A C 1
ATOM 644 O O . ARG A 1 85 ? -16.567 25.692 2.365 1.00 82.69 85 ARG A O 1
ATOM 651 N N . ALA A 1 86 ? -16.406 24.650 4.346 1.00 80.06 86 ALA A N 1
ATOM 652 C CA . ALA A 1 86 ? -14.958 24.471 4.277 1.00 80.06 86 ALA A CA 1
ATOM 653 C C . ALA A 1 86 ? -14.558 23.415 3.246 1.00 80.06 86 ALA A C 1
ATOM 655 O O . ALA A 1 86 ? -13.684 23.678 2.420 1.00 80.06 86 ALA A O 1
ATOM 656 N N . LEU A 1 87 ? -15.255 22.280 3.242 1.00 78.50 87 LEU A N 1
ATOM 657 C CA . LEU A 1 87 ? -15.105 21.206 2.266 1.00 78.50 87 LEU A CA 1
ATOM 658 C C . LEU A 1 87 ? -15.383 21.716 0.842 1.00 78.50 87 LEU A C 1
ATOM 660 O O . LEU A 1 87 ? -14.541 21.599 -0.043 1.00 78.50 87 LEU A O 1
ATOM 664 N N . GLU A 1 88 ? -16.519 22.386 0.641 1.00 79.44 88 GLU A N 1
ATOM 665 C CA . GLU A 1 88 ? -16.919 22.970 -0.644 1.00 79.44 88 GLU A CA 1
ATOM 666 C C . GLU A 1 88 ? -15.915 23.994 -1.168 1.00 79.44 88 GLU A C 1
ATOM 668 O O . GLU A 1 88 ? -15.645 24.022 -2.365 1.00 79.44 88 GLU A O 1
ATOM 673 N N . ARG A 1 89 ? -15.318 24.813 -0.291 1.00 78.50 89 ARG A N 1
ATOM 674 C CA . ARG A 1 89 ? -14.266 25.748 -0.701 1.00 78.50 89 ARG A CA 1
ATOM 675 C C . ARG A 1 89 ? -12.951 25.043 -1.030 1.00 78.50 89 ARG A C 1
ATOM 677 O O . ARG A 1 89 ? -12.282 25.460 -1.973 1.00 78.50 89 ARG A O 1
ATOM 684 N N . ALA A 1 90 ? -12.574 24.010 -0.279 1.00 73.75 90 ALA A N 1
ATOM 685 C CA . ALA A 1 90 ? -11.359 23.238 -0.535 1.00 73.75 90 ALA A CA 1
ATOM 686 C C . ALA A 1 90 ? -11.423 22.494 -1.883 1.00 73.75 90 ALA A C 1
ATOM 688 O O . ALA A 1 90 ? -10.418 22.414 -2.586 1.00 73.75 90 ALA A O 1
ATOM 689 N N . PHE A 1 91 ? -12.618 22.043 -2.277 1.00 72.62 91 PHE A N 1
ATOM 690 C CA . PHE A 1 91 ? -12.897 21.396 -3.564 1.00 72.62 91 PHE A CA 1
ATOM 691 C C . PHE A 1 91 ? -13.481 22.342 -4.636 1.00 72.62 91 PHE A C 1
ATOM 693 O O . PHE A 1 91 ? -13.890 21.890 -5.700 1.00 72.62 91 PHE A O 1
ATOM 700 N N . ALA A 1 92 ? -13.498 23.665 -4.424 1.00 73.69 92 ALA A N 1
ATOM 701 C CA . ALA A 1 92 ? -14.147 24.610 -5.350 1.00 73.69 92 ALA A CA 1
ATOM 702 C C . ALA A 1 92 ? -13.510 24.676 -6.753 1.00 73.69 92 ALA A C 1
ATOM 704 O O . ALA A 1 92 ? -14.154 25.130 -7.694 1.00 73.69 92 ALA A O 1
ATOM 705 N N . GLN A 1 93 ? -12.250 24.251 -6.886 1.00 63.66 93 GLN A N 1
ATOM 706 C CA . GLN A 1 93 ? -11.523 24.156 -8.162 1.00 63.66 93 GLN A CA 1
ATOM 707 C C . GLN A 1 93 ? -11.479 22.720 -8.716 1.00 63.66 93 GLN A C 1
ATOM 709 O O . GLN A 1 93 ? -10.846 22.494 -9.742 1.00 63.66 93 GLN A O 1
ATOM 714 N N . ARG A 1 94 ? -12.099 21.764 -8.010 1.00 65.44 94 ARG A N 1
ATOM 715 C CA . ARG A 1 94 ? -12.165 20.333 -8.337 1.00 65.44 94 ARG A CA 1
ATOM 716 C C . ARG A 1 94 ? -13.471 19.717 -7.811 1.00 65.44 94 ARG A C 1
ATOM 718 O O . ARG A 1 94 ? -13.451 18.958 -6.837 1.00 65.44 94 ARG A O 1
ATOM 725 N N . PRO A 1 95 ? -14.636 20.091 -8.367 1.00 60.81 95 PRO A N 1
ATOM 726 C CA . PRO A 1 95 ? -15.927 19.557 -7.934 1.00 60.81 95 PRO A CA 1
ATOM 727 C C . PRO A 1 95 ? -16.066 18.036 -8.137 1.00 60.81 95 PRO A C 1
ATOM 729 O O . PRO A 1 95 ? -16.948 17.434 -7.535 1.00 60.81 95 PRO A O 1
ATOM 732 N N . GLU A 1 96 ? -15.204 17.417 -8.942 1.00 54.75 96 GLU A N 1
ATOM 733 C CA . GLU A 1 96 ? -15.040 15.969 -9.100 1.00 54.75 96 GLU A CA 1
ATOM 734 C C . GLU A 1 96 ? -14.365 15.293 -7.892 1.00 54.75 96 GLU A C 1
ATOM 736 O O . GLU A 1 96 ? -14.776 14.203 -7.502 1.00 54.75 96 GLU A O 1
ATOM 741 N N . ASP A 1 97 ? -13.423 15.975 -7.226 1.00 55.75 97 ASP A N 1
ATOM 742 C CA . ASP A 1 97 ? -12.821 15.532 -5.955 1.00 55.75 97 ASP A CA 1
ATOM 743 C C . ASP A 1 97 ? -13.780 15.780 -4.755 1.00 55.75 97 ASP A C 1
ATOM 745 O O . ASP A 1 97 ? -13.481 15.407 -3.616 1.00 55.75 97 ASP A O 1
ATOM 749 N N . ARG A 1 98 ? -14.944 16.427 -4.966 1.00 56.47 98 ARG A N 1
ATOM 750 C CA . ARG A 1 98 ? -15.885 16.826 -3.900 1.00 56.47 98 ARG A CA 1
ATOM 751 C C . ARG A 1 98 ? -16.520 15.610 -3.224 1.00 56.47 98 ARG A C 1
ATOM 753 O O . ARG A 1 98 ? -17.505 15.048 -3.695 1.00 56.47 98 ARG A O 1
ATOM 760 N N . VAL A 1 99 ? -15.988 15.303 -2.046 1.00 54.41 99 VAL A N 1
ATOM 761 C CA . VAL A 1 99 ? -16.447 14.303 -1.068 1.00 54.41 99 VAL A CA 1
ATOM 762 C C . VAL A 1 99 ? -17.976 14.097 -1.050 1.00 54.41 99 VAL A C 1
ATOM 764 O O . VAL A 1 99 ? -18.707 14.945 -0.529 1.00 54.41 99 VAL A O 1
ATOM 767 N N . PRO A 1 100 ? -18.470 12.942 -1.540 1.00 51.06 100 PRO A N 1
ATOM 768 C CA . PRO A 1 100 ? -19.844 12.499 -1.327 1.00 51.06 100 PRO A CA 1
ATOM 769 C C . PRO A 1 100 ? -20.035 11.929 0.089 1.00 51.06 100 PRO A C 1
ATOM 771 O O . PRO A 1 100 ? -19.078 11.605 0.796 1.00 51.06 100 PRO A O 1
ATOM 774 N N . GLU A 1 101 ? -21.288 11.712 0.499 1.00 49.22 101 GLU A N 1
ATOM 775 C CA . GLU A 1 101 ? -21.625 11.170 1.831 1.00 49.22 101 GLU A CA 1
ATOM 776 C C . GLU A 1 101 ? -21.187 9.705 2.064 1.00 49.22 101 GLU A C 1
ATOM 778 O O . GLU A 1 101 ? -21.339 9.179 3.168 1.00 49.22 101 GLU A O 1
ATOM 783 N N . SER A 1 102 ? -20.627 9.053 1.042 1.00 44.81 102 SER A N 1
ATOM 784 C CA . SER A 1 102 ? -20.083 7.691 1.061 1.00 44.81 102 SER A CA 1
ATOM 785 C C . SER A 1 102 ? -18.613 7.592 1.503 1.00 44.81 102 SER A C 1
ATOM 787 O O . SER A 1 102 ? -18.092 6.482 1.599 1.00 44.81 102 SER A O 1
ATOM 789 N N . ASN A 1 103 ? -17.931 8.714 1.766 1.00 61.31 103 ASN A N 1
ATOM 790 C CA . ASN A 1 103 ? -16.484 8.752 2.017 1.00 61.31 103 ASN A CA 1
ATOM 791 C C . ASN A 1 103 ? -16.029 7.891 3.219 1.00 61.31 103 ASN A C 1
ATOM 793 O O . ASN A 1 103 ? -16.601 7.955 4.311 1.00 61.31 103 ASN A O 1
ATOM 797 N N . GLN A 1 104 ? -14.933 7.152 3.009 1.00 66.62 104 GLN A N 1
ATOM 798 C CA . GLN A 1 104 ? -14.192 6.372 4.001 1.00 66.62 104 GLN A CA 1
ATOM 799 C C . GLN A 1 104 ? -13.931 7.135 5.311 1.00 66.62 104 GLN A C 1
ATOM 801 O O . GLN A 1 104 ? -14.102 6.541 6.369 1.00 66.62 104 GLN A O 1
ATOM 806 N N . GLU A 1 105 ? -13.606 8.432 5.280 1.00 70.94 105 GLU A N 1
ATOM 807 C CA . GLU A 1 105 ? -13.387 9.226 6.503 1.00 70.94 105 GLU A CA 1
ATOM 808 C C . GLU A 1 105 ? -14.655 9.414 7.345 1.00 70.94 105 GLU A C 1
ATOM 810 O O . GLU A 1 105 ? -14.591 9.386 8.574 1.00 70.94 105 GLU A O 1
ATOM 815 N N . LEU A 1 106 ? -15.828 9.547 6.717 1.00 79.94 106 LEU A N 1
ATOM 816 C CA . LEU A 1 106 ? -17.095 9.626 7.448 1.00 79.94 106 LEU A CA 1
ATOM 817 C C . LEU A 1 106 ? -17.466 8.267 8.052 1.00 79.94 106 LEU A C 1
ATOM 819 O O . LEU A 1 106 ? -17.928 8.209 9.191 1.00 79.94 106 LEU A O 1
ATOM 823 N N . GLN A 1 107 ? -17.206 7.169 7.337 1.00 77.75 107 GLN A N 1
ATOM 824 C CA . GLN A 1 107 ? -17.405 5.817 7.874 1.00 77.75 107 GLN A CA 1
ATOM 825 C C . GLN A 1 107 ? -16.398 5.479 8.986 1.00 77.75 107 GLN A C 1
ATOM 827 O O . GLN A 1 107 ? -16.769 4.844 9.974 1.00 77.75 107 GLN A O 1
ATOM 832 N N . LEU A 1 108 ? -15.153 5.951 8.878 1.00 76.62 108 LEU A N 1
ATOM 833 C CA . LEU A 1 108 ? -14.142 5.845 9.926 1.00 76.62 108 LEU A CA 1
ATOM 834 C C . LEU A 1 108 ? -14.575 6.636 11.164 1.00 76.62 108 LEU A C 1
ATOM 836 O O . LEU A 1 108 ? -14.655 6.059 12.243 1.00 76.62 108 LEU A O 1
ATOM 840 N N . ALA A 1 109 ? -14.957 7.908 11.017 1.00 81.25 109 ALA A N 1
ATOM 841 C CA . ALA A 1 109 ? -15.455 8.720 12.125 1.00 81.25 109 ALA A CA 1
ATOM 842 C C . ALA A 1 109 ? -16.667 8.068 12.823 1.00 81.25 109 ALA A C 1
ATOM 844 O O . ALA A 1 109 ? -16.665 7.953 14.048 1.00 81.25 109 ALA A O 1
ATOM 845 N N . ARG A 1 110 ? -17.650 7.556 12.063 1.00 84.94 110 ARG A N 1
ATOM 846 C CA . ARG A 1 110 ? -18.793 6.781 12.594 1.00 84.94 110 ARG A CA 1
ATOM 847 C C . ARG A 1 110 ? -18.346 5.552 13.388 1.00 84.94 110 ARG A C 1
ATOM 849 O O . ARG A 1 110 ? -18.794 5.363 14.515 1.00 84.94 110 ARG A O 1
ATOM 856 N N . THR A 1 111 ? -17.451 4.742 12.824 1.00 80.69 111 THR A N 1
ATOM 857 C CA . THR A 1 111 ? -16.945 3.507 13.452 1.00 80.69 111 THR A CA 1
ATOM 858 C C . THR A 1 111 ? -16.153 3.799 14.727 1.00 80.69 111 THR A C 1
ATOM 860 O O . THR A 1 111 ? -16.254 3.075 15.715 1.00 80.69 111 THR A O 1
ATOM 863 N N . GLU A 1 112 ? -15.371 4.877 14.730 1.00 80.12 112 GLU A N 1
ATOM 864 C CA . GLU A 1 112 ? -14.538 5.259 15.866 1.00 80.12 112 GLU A CA 1
ATOM 865 C C . GLU A 1 112 ? -15.355 5.895 16.998 1.00 80.12 112 GLU A C 1
ATOM 867 O O . GLU A 1 112 ? -15.102 5.576 18.158 1.00 80.12 112 GLU A O 1
ATOM 872 N N . ILE A 1 113 ? -16.372 6.707 16.682 1.00 84.31 113 ILE A N 1
ATOM 873 C CA . ILE A 1 113 ? -17.316 7.290 17.655 1.00 84.31 113 ILE A CA 1
ATOM 874 C C . ILE A 1 113 ? -18.291 6.238 18.201 1.00 84.31 113 ILE A C 1
ATOM 876 O O . ILE A 1 113 ? -18.599 6.250 19.387 1.00 84.31 113 ILE A O 1
ATOM 880 N N . GLY A 1 114 ? -18.737 5.286 17.380 1.00 76.19 114 GLY A N 1
ATOM 881 C CA . GLY A 1 114 ? -19.550 4.147 17.822 1.00 76.19 114 GLY A CA 1
ATOM 882 C C . GLY A 1 114 ? -18.770 3.054 18.567 1.00 76.19 114 GLY A C 1
ATOM 883 O O . GLY A 1 114 ? -19.357 2.041 18.940 1.00 76.19 114 GLY A O 1
ATOM 884 N N . GLY A 1 115 ? -17.457 3.220 18.764 1.00 74.31 115 GLY A N 1
ATOM 885 C CA . GLY A 1 115 ? -16.563 2.165 19.237 1.00 74.31 115 GLY A CA 1
ATOM 886 C C . GLY A 1 115 ? -15.534 2.616 20.275 1.00 74.31 115 GLY A C 1
ATOM 887 O O . GLY A 1 115 ? -15.640 3.662 20.913 1.00 74.31 115 GLY A O 1
ATOM 888 N N . ALA A 1 116 ? -14.488 1.804 20.448 1.00 71.94 116 ALA A N 1
ATOM 889 C CA . ALA A 1 116 ? -13.466 2.000 21.482 1.00 71.94 116 ALA A CA 1
ATOM 890 C C . ALA A 1 116 ? -12.595 3.267 21.312 1.00 71.94 116 ALA A C 1
ATOM 892 O O . ALA A 1 116 ? -11.800 3.574 22.195 1.00 71.94 116 ALA A O 1
ATOM 893 N N . LYS A 1 117 ? -12.736 4.003 20.201 1.00 74.25 117 LYS A N 1
ATOM 894 C CA . LYS A 1 117 ? -11.969 5.219 19.884 1.00 74.25 117 LYS A CA 1
ATOM 895 C C . LYS A 1 117 ? -12.759 6.523 20.079 1.00 74.25 117 LYS A C 1
ATOM 897 O O . LYS A 1 117 ? -12.247 7.590 19.739 1.00 74.25 117 LYS A O 1
ATOM 902 N N . ILE A 1 118 ? -13.956 6.471 20.671 1.00 82.69 118 ILE A N 1
ATOM 903 C CA . ILE A 1 118 ? -14.812 7.648 20.898 1.00 82.69 118 ILE A CA 1
ATOM 904 C C . ILE A 1 118 ? -14.069 8.789 21.610 1.00 82.69 118 ILE A C 1
ATOM 906 O O . ILE A 1 118 ? -14.211 9.948 21.227 1.00 82.69 118 ILE A O 1
ATOM 910 N N . GLY A 1 119 ? -13.183 8.466 22.560 1.00 79.81 119 GLY A N 1
ATOM 911 C CA . GLY A 1 119 ? -12.346 9.446 23.255 1.00 79.81 119 GLY A CA 1
ATOM 912 C C . GLY A 1 119 ? -11.343 10.184 22.358 1.00 79.81 119 GLY A C 1
ATOM 913 O O . GLY A 1 119 ? -11.129 11.380 22.548 1.00 79.81 119 GLY A O 1
ATOM 914 N N . ALA A 1 120 ? -10.778 9.515 21.349 1.00 75.19 120 ALA A N 1
ATOM 915 C CA . ALA A 1 120 ? -9.863 10.133 20.387 1.00 75.19 120 ALA A CA 1
ATOM 916 C C . ALA A 1 120 ? -10.610 11.009 19.365 1.00 75.19 120 ALA A C 1
ATOM 918 O O . ALA A 1 120 ? -10.101 12.046 18.946 1.00 75.19 120 ALA A O 1
ATOM 919 N N . ARG A 1 121 ? -11.847 10.646 18.995 1.00 83.06 121 ARG A N 1
ATOM 920 C CA . ARG A 1 121 ? -12.700 11.497 18.144 1.00 83.06 121 ARG A CA 1
ATOM 921 C C . ARG A 1 121 ? -13.303 12.680 18.907 1.00 83.06 121 ARG A C 1
ATOM 923 O O . ARG A 1 121 ? -13.453 13.743 18.314 1.00 83.06 121 ARG A O 1
ATOM 930 N N . ALA A 1 122 ? -13.553 12.545 20.212 1.00 83.50 122 ALA A N 1
ATOM 931 C CA . ALA A 1 122 ? -13.862 13.669 21.097 1.00 83.50 122 ALA A CA 1
ATOM 932 C C . ALA A 1 122 ? -12.690 14.671 21.150 1.00 83.50 122 ALA A C 1
ATOM 934 O O . ALA A 1 122 ? -12.881 15.870 20.954 1.00 83.50 122 ALA A O 1
ATOM 935 N N . GLU A 1 123 ? -11.462 14.176 21.307 1.00 82.38 123 GLU A N 1
ATOM 936 C CA . GLU A 1 123 ? -10.234 14.981 21.262 1.00 82.38 123 GLU A CA 1
ATOM 937 C C . GLU A 1 123 ? -10.036 15.665 19.894 1.00 82.38 123 GLU A C 1
ATOM 939 O O . GLU A 1 123 ? -9.851 16.880 19.835 1.00 82.38 123 GLU A O 1
ATOM 944 N N . ALA A 1 124 ? -10.238 14.947 18.782 1.00 79.38 124 ALA A N 1
ATOM 945 C CA . ALA A 1 124 ? -10.227 15.531 17.436 1.00 79.38 124 ALA A CA 1
ATOM 946 C C . ALA A 1 124 ? -11.323 16.599 17.220 1.00 79.38 124 ALA A C 1
ATOM 948 O O . ALA A 1 124 ? -11.085 17.610 16.565 1.00 79.38 124 ALA A O 1
ATOM 949 N N . SER A 1 125 ? -12.518 16.445 17.800 1.00 85.56 125 SER A N 1
ATOM 950 C CA . SER A 1 125 ? -13.530 17.514 17.761 1.00 85.56 125 SER A CA 1
ATOM 951 C C . SER A 1 125 ? -13.174 18.732 18.618 1.00 85.56 125 SER A C 1
ATOM 953 O O . SER A 1 125 ? -13.669 19.825 18.354 1.00 85.56 125 SER A O 1
ATOM 955 N N . GLY A 1 126 ? -12.265 18.588 19.587 1.00 85.31 126 GLY A N 1
ATOM 956 C CA . GLY A 1 126 ? -11.636 19.710 20.282 1.00 85.31 126 GLY A CA 1
ATOM 957 C C . GLY A 1 126 ? -10.801 20.580 19.343 1.00 85.31 126 GLY A C 1
ATOM 958 O O . GLY A 1 126 ? -11.057 21.781 19.231 1.00 85.31 126 GLY A O 1
ATOM 959 N N . SER A 1 127 ? -9.855 19.981 18.612 1.00 81.44 127 SER A N 1
ATOM 960 C CA . SER A 1 127 ? -8.990 20.719 17.676 1.00 81.44 127 SER A CA 1
ATOM 961 C C . SER A 1 127 ? -9.795 21.309 16.512 1.00 81.44 127 SER A C 1
ATOM 963 O O . SER A 1 127 ? -9.679 22.496 16.200 1.00 81.44 127 SER A O 1
ATOM 965 N N . CYS A 1 128 ? -10.745 20.541 15.973 1.00 85.31 128 CYS A N 1
ATOM 966 C CA . CYS A 1 128 ? -11.682 20.984 14.941 1.00 85.31 128 CYS A CA 1
ATOM 967 C C . CYS A 1 128 ? -12.740 22.017 15.419 1.00 85.31 128 CYS A C 1
ATOM 969 O O . CYS A 1 128 ? -13.667 22.322 14.656 1.00 85.31 128 CYS A O 1
ATOM 971 N N . LYS A 1 129 ? -12.664 22.583 16.642 1.00 84.19 129 LYS A N 1
ATOM 972 C CA . LYS A 1 129 ? -13.540 23.707 17.053 1.00 84.19 129 LYS A CA 1
ATOM 973 C C . LYS A 1 129 ? -13.214 25.021 16.333 1.00 84.19 129 LYS A C 1
ATOM 975 O O . LYS A 1 129 ? -14.110 25.862 16.233 1.00 84.19 129 LYS A O 1
ATOM 980 N N . LYS A 1 130 ? -11.985 25.210 15.835 1.00 83.25 130 LYS A N 1
ATOM 981 C CA . LYS A 1 130 ? -11.582 26.372 15.018 1.00 83.25 130 LYS A CA 1
ATOM 982 C C . LYS A 1 130 ? -11.660 26.014 13.531 1.00 83.25 130 LYS A C 1
ATOM 984 O O . LYS A 1 130 ? -11.182 24.962 13.129 1.00 83.25 130 LYS A O 1
ATOM 989 N N . LEU A 1 131 ? -12.279 26.879 12.726 1.00 76.56 131 LEU A N 1
ATOM 990 C CA . LEU A 1 131 ? -12.367 26.698 11.270 1.00 76.56 131 LEU A CA 1
ATOM 991 C C . LEU A 1 131 ? -11.063 27.106 10.567 1.00 76.56 131 LEU A C 1
ATOM 993 O O . LEU A 1 131 ? -10.350 27.961 11.096 1.00 76.56 131 LEU A O 1
ATOM 997 N N . PRO A 1 132 ? -10.800 26.591 9.349 1.00 71.19 132 PRO A N 1
ATOM 998 C CA . PRO A 1 132 ? -9.628 26.966 8.574 1.00 71.19 132 PRO A CA 1
ATOM 999 C C . PRO A 1 132 ? -9.547 28.470 8.323 1.00 71.19 132 PRO A C 1
ATOM 1001 O O . PRO A 1 132 ? -10.547 29.144 8.024 1.00 71.19 132 PRO A O 1
ATOM 1004 N N . GLU A 1 133 ? -8.318 28.973 8.342 1.00 66.19 133 GLU A N 1
ATOM 1005 C CA . GLU A 1 133 ? -7.996 30.322 7.916 1.00 66.19 133 GLU A CA 1
ATOM 1006 C C . GLU A 1 133 ? -8.474 30.545 6.470 1.00 66.19 133 GLU A C 1
ATOM 1008 O O . GLU A 1 133 ? -7.924 30.064 5.484 1.00 66.19 133 GLU A O 1
ATOM 1013 N N . GLY A 1 134 ? -9.550 31.316 6.332 1.00 64.12 134 GLY A N 1
ATOM 1014 C CA . GLY A 1 134 ? -10.250 31.530 5.065 1.00 64.12 134 GLY A CA 1
ATOM 1015 C C . GLY A 1 134 ? -11.734 31.823 5.260 1.00 64.12 134 GLY A C 1
ATOM 1016 O O . GLY A 1 134 ? -12.339 32.544 4.458 1.00 64.12 134 GLY A O 1
ATOM 1017 N N . ILE A 1 135 ? -12.325 31.279 6.326 1.00 65.56 135 ILE A N 1
ATOM 1018 C CA . ILE A 1 135 ? -13.761 30.992 6.373 1.00 65.56 135 ILE A CA 1
ATOM 1019 C C . ILE A 1 135 ? -14.459 31.799 7.469 1.00 65.56 135 ILE A C 1
ATOM 1021 O O . ILE A 1 135 ? -13.988 31.911 8.600 1.00 65.56 135 ILE A O 1
ATOM 1025 N N . ARG A 1 136 ? -15.591 32.423 7.118 1.00 59.50 136 ARG A N 1
ATOM 1026 C CA . ARG A 1 136 ? -16.468 33.061 8.105 1.00 59.50 136 ARG A CA 1
ATOM 1027 C C . ARG A 1 136 ? -17.328 31.955 8.694 1.00 59.50 136 ARG A C 1
ATOM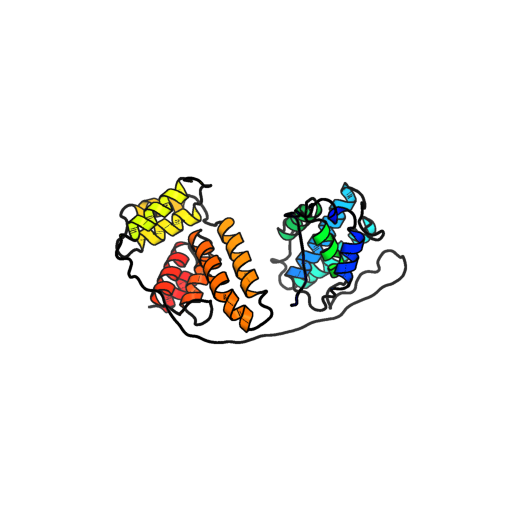 1029 O O . ARG A 1 136 ? -18.211 31.472 7.993 1.00 59.50 136 ARG A O 1
ATOM 1036 N N . ALA A 1 137 ? -17.063 31.614 9.954 1.00 59.91 137 ALA A N 1
ATOM 1037 C CA . ALA A 1 137 ? -18.035 30.931 10.792 1.00 59.91 137 ALA A CA 1
ATOM 1038 C C . ALA A 1 137 ? -19.395 31.628 10.633 1.00 59.91 137 ALA A C 1
ATOM 1040 O O . ALA A 1 137 ? -19.459 32.865 10.691 1.00 59.91 137 ALA A O 1
ATOM 1041 N N . SER A 1 138 ? -20.468 30.867 10.429 1.00 55.84 138 SER A N 1
ATOM 1042 C CA . SER A 1 138 ? -21.818 31.411 10.574 1.00 55.84 138 SER A CA 1
ATOM 1043 C C . SER A 1 138 ? -22.010 31.946 11.998 1.00 55.84 138 SER A C 1
ATOM 1045 O O . SER A 1 138 ? -21.297 31.562 12.924 1.00 55.84 138 SER A O 1
ATOM 1047 N N . ALA A 1 139 ? -22.994 32.817 12.216 1.00 47.72 139 ALA A N 1
ATOM 1048 C CA . ALA A 1 139 ? -23.438 33.048 13.584 1.00 47.72 139 ALA A CA 1
ATOM 1049 C C . ALA A 1 139 ? -24.037 31.734 14.110 1.00 47.72 139 ALA A C 1
ATOM 1051 O O . ALA A 1 139 ? -25.042 31.270 13.573 1.00 47.72 139 ALA A O 1
ATOM 1052 N N . ALA A 1 140 ? -23.415 31.136 15.129 1.00 48.16 140 ALA A N 1
ATOM 1053 C CA . ALA A 1 140 ? -24.060 30.083 15.903 1.00 48.16 140 ALA A CA 1
ATOM 1054 C C . ALA A 1 140 ? -25.390 30.624 16.467 1.00 48.16 140 ALA A C 1
ATOM 1056 O O . ALA A 1 140 ? -25.473 31.829 16.758 1.00 48.16 140 ALA A O 1
ATOM 1057 N N . PRO A 1 141 ? -26.434 29.787 16.625 1.00 38.41 141 PRO A N 1
ATOM 1058 C CA . PRO A 1 141 ? -27.646 30.207 17.320 1.00 38.41 141 PRO A CA 1
ATOM 1059 C C . PRO A 1 141 ? -27.255 30.756 18.697 1.00 38.41 141 PRO A C 1
ATOM 1061 O O . PRO A 1 141 ? -26.510 30.114 19.438 1.00 38.41 141 PRO A O 1
ATOM 1064 N N . LYS A 1 142 ? -27.680 31.988 19.011 1.00 35.78 142 LYS A N 1
ATOM 1065 C CA . LYS A 1 142 ? -27.131 32.727 20.155 1.00 35.78 142 LYS A CA 1
ATOM 1066 C C . LYS A 1 142 ? -27.370 31.985 21.478 1.00 35.78 142 LYS A C 1
ATOM 1068 O O . LYS A 1 142 ? -28.452 32.069 22.045 1.00 35.78 142 LYS A O 1
ATOM 1073 N N . SER A 1 143 ? -26.285 31.487 22.059 1.00 47.53 143 SER A N 1
ATOM 1074 C CA . SER A 1 143 ? -25.656 32.291 23.114 1.00 47.53 143 SER A CA 1
ATOM 1075 C C . SER A 1 143 ? -24.480 33.087 22.505 1.00 47.53 143 SER A C 1
ATOM 1077 O O . SER A 1 143 ? -24.039 32.756 21.402 1.00 47.53 143 SER A O 1
ATOM 1079 N N . PRO A 1 144 ? -24.056 34.223 23.083 1.00 27.19 144 PRO A N 1
ATOM 1080 C CA . PRO A 1 144 ? -23.486 35.322 22.295 1.00 27.19 144 PRO A CA 1
ATOM 1081 C C . PRO A 1 144 ? -22.058 35.106 21.747 1.00 27.19 144 PRO A C 1
ATOM 1083 O O . PRO A 1 144 ? -21.144 34.811 22.506 1.00 27.19 144 PRO A O 1
ATOM 1086 N N . SER A 1 145 ? -21.872 35.464 20.460 1.00 29.28 145 SER A N 1
ATOM 1087 C CA . SER A 1 145 ? -20.618 35.869 19.759 1.00 29.28 145 SER A CA 1
ATOM 1088 C C . SER A 1 145 ? -19.425 34.882 19.668 1.00 29.28 145 SER A C 1
ATOM 1090 O O . SER A 1 145 ? -19.066 34.252 20.647 1.00 29.28 145 SER A O 1
ATOM 1092 N N . GLY A 1 146 ? -18.681 34.762 18.552 1.00 28.73 146 GLY A N 1
ATOM 1093 C CA . GLY A 1 146 ? -18.883 35.252 17.171 1.00 28.73 146 GLY A CA 1
ATOM 1094 C C . GLY A 1 146 ? -17.576 35.531 16.381 1.00 28.73 146 GLY A C 1
ATOM 109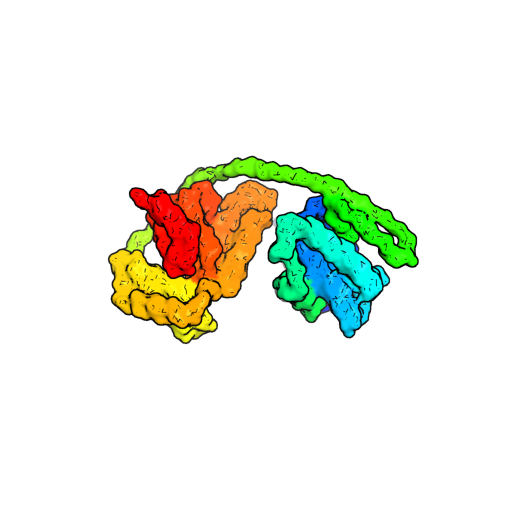5 O O . GLY A 1 146 ? -16.660 36.109 16.947 1.00 28.73 146 GLY A O 1
ATOM 1096 N N . GLN A 1 147 ? -17.562 35.251 15.058 1.00 26.03 147 GLN A N 1
ATOM 1097 C CA . GLN A 1 147 ? -16.550 35.668 14.035 1.00 26.03 147 GLN A CA 1
ATOM 1098 C C . GLN A 1 147 ? -15.112 35.054 14.139 1.00 26.03 147 GLN A C 1
ATOM 1100 O O . GLN A 1 147 ? -14.746 34.583 15.203 1.00 26.03 147 GLN A O 1
ATOM 1105 N N . ALA A 1 148 ? -14.200 35.051 13.132 1.00 23.59 148 ALA A N 1
ATOM 1106 C CA . ALA A 1 148 ? -14.269 34.878 11.653 1.00 23.59 148 ALA A CA 1
ATOM 1107 C C . ALA A 1 148 ? -12.862 34.927 10.946 1.00 23.59 148 ALA A C 1
ATOM 1109 O O . ALA A 1 148 ? -12.149 35.890 11.186 1.00 23.59 148 ALA A O 1
ATOM 1110 N N . LYS A 1 149 ? -12.582 34.072 9.925 1.00 24.33 149 LYS A N 1
ATOM 1111 C CA . LYS A 1 149 ? -11.581 34.234 8.801 1.00 24.33 149 LYS A CA 1
ATOM 1112 C C . LYS A 1 149 ? -10.043 34.233 9.120 1.00 24.33 149 LYS A C 1
ATOM 1114 O O . LYS A 1 149 ? -9.669 34.613 10.210 1.00 24.33 149 LYS A O 1
ATOM 1119 N N . ALA A 1 150 ? -9.129 33.709 8.257 1.00 22.88 150 ALA A N 1
ATOM 1120 C CA . ALA A 1 150 ? -8.462 34.429 7.122 1.00 22.88 150 ALA A CA 1
ATOM 1121 C C . ALA A 1 150 ? -7.015 33.980 6.639 1.00 22.88 150 ALA A C 1
ATOM 1123 O O . ALA A 1 150 ? -6.086 34.694 6.967 1.00 22.88 150 ALA A O 1
ATOM 1124 N N . SER A 1 151 ? -6.850 32.946 5.772 1.00 22.64 151 SER A N 1
ATOM 1125 C CA . SER A 1 151 ? -5.737 32.597 4.798 1.00 22.64 151 SER A CA 1
ATOM 1126 C C . SER A 1 151 ? -4.216 32.546 5.188 1.00 22.64 151 SER A C 1
ATOM 1128 O O . SER A 1 151 ? -3.670 33.601 5.471 1.00 22.64 151 SER A O 1
ATOM 1130 N N . VAL A 1 152 ? -3.427 31.436 5.109 1.00 22.62 152 VAL A N 1
ATOM 1131 C CA . VAL A 1 152 ? -2.918 30.608 3.936 1.00 22.62 152 VAL A CA 1
ATOM 1132 C C . VAL A 1 152 ? -2.008 31.380 2.922 1.00 22.62 152 VAL A C 1
ATOM 1134 O O . VAL A 1 152 ? -2.570 32.355 2.415 1.00 22.62 152 VAL A O 1
ATOM 1137 N N . PRO A 1 153 ? -0.718 31.025 2.524 1.00 29.83 153 PRO A N 1
ATOM 1138 C CA . PRO A 1 153 ? -0.232 29.745 1.869 1.00 29.83 153 PRO A CA 1
ATOM 1139 C C . PRO A 1 153 ? 1.317 29.311 1.867 1.00 29.83 153 PRO A C 1
ATOM 1141 O O . PRO A 1 153 ? 2.191 30.031 2.332 1.00 29.83 153 PRO A O 1
ATOM 1144 N N . THR A 1 154 ? 1.669 28.195 1.155 1.00 22.39 154 THR A N 1
ATOM 1145 C CA . THR A 1 154 ? 2.901 27.865 0.300 1.00 22.39 154 THR A CA 1
ATOM 1146 C C . THR A 1 154 ? 4.304 27.277 0.742 1.00 22.39 154 THR A C 1
ATOM 1148 O O . THR A 1 154 ? 5.102 27.958 1.364 1.00 22.39 154 THR A O 1
ATOM 1151 N N . LYS A 1 155 ? 4.670 26.107 0.127 1.00 25.47 155 LYS A N 1
ATOM 1152 C CA . LYS A 1 155 ? 5.899 25.672 -0.669 1.00 25.47 155 LYS A CA 1
ATOM 1153 C C . LYS A 1 155 ? 7.331 25.255 -0.116 1.00 25.47 155 LYS A C 1
ATOM 1155 O O . LYS A 1 155 ? 8.193 26.097 0.070 1.00 25.47 155 LYS A O 1
ATOM 1160 N N . ALA A 1 156 ? 7.616 23.927 -0.146 1.00 22.25 156 ALA A N 1
ATOM 1161 C CA . ALA A 1 156 ? 8.746 23.113 -0.743 1.00 22.25 156 ALA A CA 1
ATOM 1162 C C . ALA A 1 156 ? 10.300 23.178 -0.437 1.00 22.25 156 ALA A C 1
ATOM 1164 O O . ALA A 1 156 ? 10.959 24.111 -0.876 1.00 22.25 156 ALA A O 1
ATOM 1165 N N . ALA A 1 157 ? 10.859 22.025 0.038 1.00 21.03 157 ALA A N 1
ATOM 1166 C CA . ALA A 1 157 ? 11.997 21.150 -0.456 1.00 21.03 157 ALA A CA 1
ATOM 1167 C C . ALA A 1 157 ? 13.465 21.684 -0.690 1.00 21.03 157 ALA A C 1
ATOM 1169 O O . ALA A 1 157 ? 13.632 22.899 -0.634 1.00 21.03 157 ALA A O 1
ATOM 1170 N N . PRO A 1 158 ? 14.540 20.870 -1.012 1.00 34.62 158 PRO A N 1
ATOM 1171 C CA . PRO A 1 158 ? 14.721 19.384 -1.131 1.00 34.62 158 PRO A CA 1
ATOM 1172 C C . PRO A 1 158 ? 16.065 18.715 -0.604 1.00 34.62 158 PRO A C 1
ATOM 1174 O O . PRO A 1 158 ? 17.035 19.403 -0.305 1.00 34.62 158 PRO A O 1
ATOM 1177 N N . ALA A 1 159 ? 16.152 17.358 -0.682 1.00 27.69 159 ALA A N 1
ATOM 1178 C CA . ALA A 1 159 ? 17.358 16.451 -0.701 1.00 27.69 159 ALA A CA 1
ATOM 1179 C C . ALA A 1 159 ? 18.262 16.356 0.579 1.00 27.69 159 ALA A C 1
ATOM 1181 O O . ALA A 1 159 ? 18.033 17.113 1.511 1.00 27.69 159 ALA A O 1
ATOM 1182 N N . ALA A 1 160 ? 19.258 15.455 0.801 1.00 26.33 160 ALA A N 1
ATOM 1183 C CA . ALA A 1 160 ? 19.911 14.281 0.129 1.00 26.33 160 ALA A CA 1
ATOM 1184 C C . ALA A 1 160 ? 20.417 13.253 1.230 1.00 26.33 160 ALA A C 1
ATOM 1186 O O . ALA A 1 160 ? 19.970 13.392 2.367 1.00 26.33 160 ALA A O 1
ATOM 1187 N N . ASN A 1 161 ? 21.297 12.221 1.124 1.00 25.58 161 ASN A N 1
ATOM 1188 C CA . ASN A 1 161 ? 22.156 11.534 0.113 1.00 25.58 161 ASN A CA 1
ATOM 1189 C C . ASN A 1 161 ? 22.497 10.062 0.601 1.00 25.58 161 ASN A C 1
ATOM 1191 O O . ASN A 1 161 ? 21.863 9.614 1.556 1.00 25.58 161 ASN A O 1
ATOM 1195 N N . ALA A 1 162 ? 23.473 9.336 0.003 1.00 29.36 162 ALA A N 1
ATOM 1196 C CA . ALA A 1 162 ? 23.910 7.933 0.307 1.00 29.36 162 ALA A CA 1
ATOM 1197 C C . ALA A 1 162 ? 25.151 7.817 1.272 1.00 29.36 162 ALA A C 1
ATOM 1199 O O . ALA A 1 162 ? 25.605 8.858 1.745 1.00 29.36 162 ALA A O 1
ATOM 1200 N N . GLU A 1 163 ? 25.750 6.665 1.667 1.00 27.36 163 GLU A N 1
ATOM 1201 C CA . GLU A 1 163 ? 25.898 5.327 1.024 1.00 27.36 163 GLU A CA 1
ATOM 1202 C C . GLU A 1 163 ? 26.356 4.204 2.023 1.00 27.36 163 GLU A C 1
ATOM 1204 O O . GLU A 1 163 ? 27.250 4.457 2.824 1.00 27.36 163 GLU A O 1
ATOM 1209 N N . SER A 1 164 ? 25.757 2.997 1.940 1.00 35.16 164 SER A N 1
ATOM 1210 C CA . SER A 1 164 ? 26.262 1.595 2.109 1.00 35.16 164 SER A CA 1
ATOM 1211 C C . SER A 1 164 ? 27.198 1.114 3.252 1.00 35.16 164 SER A C 1
ATOM 1213 O O . SER A 1 164 ? 27.889 1.914 3.876 1.00 35.16 164 SER A O 1
ATOM 1215 N N . PRO A 1 165 ? 27.370 -0.223 3.477 1.00 50.62 165 PRO A N 1
ATOM 1216 C CA . PRO A 1 165 ? 26.614 -1.431 3.049 1.00 50.62 165 PRO A CA 1
ATOM 1217 C C . PRO A 1 165 ? 26.226 -2.295 4.309 1.00 50.62 165 PRO A C 1
ATOM 1219 O O . PRO A 1 165 ? 26.001 -1.698 5.356 1.00 50.62 165 PRO A O 1
ATOM 1222 N N . ALA A 1 166 ? 26.089 -3.639 4.411 1.00 27.20 166 ALA A N 1
ATOM 1223 C CA . ALA A 1 166 ? 26.164 -4.829 3.531 1.00 27.20 166 ALA A CA 1
ATOM 1224 C C . ALA A 1 166 ? 25.415 -6.047 4.159 1.00 27.20 166 ALA A C 1
ATOM 1226 O O . ALA A 1 166 ? 25.386 -6.166 5.383 1.00 27.20 166 ALA A O 1
ATOM 1227 N N . LEU A 1 167 ? 24.960 -7.025 3.354 1.00 29.80 167 LEU A N 1
ATOM 1228 C CA . LEU A 1 167 ? 24.956 -8.471 3.693 1.00 29.80 167 LEU A CA 1
ATOM 1229 C C . LEU A 1 167 ? 24.828 -9.313 2.404 1.00 29.80 167 LEU A C 1
ATOM 1231 O O . LEU A 1 167 ? 24.080 -8.941 1.503 1.00 29.80 167 LEU A O 1
ATOM 1235 N N . THR A 1 168 ? 25.571 -10.418 2.280 1.00 36.81 168 THR A N 1
ATOM 1236 C CA . THR A 1 168 ? 25.815 -11.091 0.984 1.00 36.81 168 THR A CA 1
ATOM 1237 C C . THR A 1 168 ? 25.327 -12.538 0.914 1.00 36.81 168 THR A C 1
ATOM 1239 O O . THR A 1 168 ? 25.816 -13.382 1.662 1.00 36.81 168 THR A O 1
ATOM 1242 N N . ALA A 1 169 ? 24.502 -12.851 -0.089 1.00 31.83 169 ALA A N 1
ATOM 1243 C CA . ALA A 1 169 ? 24.466 -14.160 -0.749 1.00 31.83 169 ALA A CA 1
ATOM 1244 C C . ALA A 1 169 ? 23.809 -14.030 -2.134 1.00 31.83 169 ALA A C 1
ATOM 1246 O O . ALA A 1 169 ? 22.722 -13.468 -2.247 1.00 31.83 169 ALA A O 1
ATOM 1247 N N . ALA A 1 170 ? 24.434 -14.579 -3.178 1.00 42.94 170 ALA A N 1
ATOM 1248 C CA . ALA A 1 170 ? 23.734 -14.866 -4.428 1.00 42.94 170 ALA A CA 1
ATOM 1249 C C . ALA A 1 170 ? 22.989 -16.196 -4.247 1.00 42.94 170 ALA A C 1
ATOM 1251 O O . ALA A 1 170 ? 23.610 -17.257 -4.200 1.00 42.94 170 ALA A O 1
ATOM 1252 N N . SER A 1 171 ? 21.668 -16.147 -4.084 1.00 34.44 171 SER A N 1
ATOM 1253 C CA . SER A 1 171 ? 20.842 -17.337 -3.875 1.00 34.44 171 SER A CA 1
ATOM 1254 C C . SER A 1 171 ? 20.578 -18.059 -5.198 1.00 34.44 171 SER A C 1
ATOM 1256 O O . SER A 1 171 ? 19.506 -17.921 -5.780 1.00 34.44 171 SER A O 1
ATOM 1258 N N . THR A 1 172 ? 21.539 -18.862 -5.663 1.00 43.59 172 THR A N 1
ATOM 1259 C CA . THR A 1 172 ? 21.392 -19.750 -6.836 1.00 43.59 172 THR A CA 1
ATOM 1260 C C . THR A 1 172 ? 20.551 -21.000 -6.522 1.00 43.59 172 THR A C 1
ATOM 1262 O O . THR A 1 172 ? 20.922 -22.120 -6.872 1.00 43.59 172 THR A O 1
ATOM 1265 N N . GLY A 1 173 ? 19.444 -20.813 -5.799 1.00 52.44 173 GLY A N 1
ATOM 1266 C CA . GLY A 1 173 ? 18.339 -21.768 -5.725 1.00 52.44 173 GLY A CA 1
ATOM 1267 C C . GLY A 1 173 ? 17.318 -21.476 -6.833 1.00 52.44 173 GLY A C 1
ATOM 1268 O O . GLY A 1 173 ? 17.464 -20.475 -7.534 1.00 52.44 173 GLY A O 1
ATOM 1269 N N . PRO A 1 174 ? 16.290 -22.322 -7.008 1.00 60.78 174 PRO A N 1
ATOM 1270 C CA . PRO A 1 174 ? 15.313 -22.146 -8.075 1.00 60.78 174 PRO A CA 1
ATOM 1271 C C . PRO A 1 174 ? 14.304 -21.033 -7.731 1.00 60.78 174 PRO A C 1
ATOM 1273 O O . PRO A 1 174 ? 13.275 -21.271 -7.087 1.00 60.78 174 PRO A O 1
ATOM 1276 N N . LEU A 1 175 ? 14.626 -19.798 -8.126 1.00 80.19 175 LEU A N 1
ATOM 1277 C CA . LEU A 1 175 ? 13.870 -18.585 -7.801 1.00 80.19 175 LEU A CA 1
ATOM 1278 C C . LEU A 1 175 ? 12.460 -18.632 -8.400 1.00 80.19 175 LEU A C 1
ATOM 1280 O O . LEU A 1 175 ? 11.496 -18.224 -7.744 1.00 80.19 175 LEU A O 1
ATOM 1284 N N . GLY A 1 176 ? 12.322 -19.169 -9.615 1.00 83.25 176 GLY A N 1
ATOM 1285 C CA . GLY A 1 176 ? 11.027 -19.339 -10.268 1.00 83.25 176 GLY A CA 1
ATOM 1286 C C . GLY A 1 176 ? 10.136 -20.343 -9.542 1.00 83.25 176 GLY A C 1
ATOM 1287 O O . GLY A 1 176 ? 8.948 -20.080 -9.342 1.00 83.25 176 GLY A O 1
ATOM 1288 N N . ALA A 1 177 ? 10.697 -21.464 -9.078 1.00 86.00 177 ALA A N 1
ATOM 1289 C CA . ALA A 1 177 ? 9.946 -22.478 -8.336 1.00 86.00 177 ALA A CA 1
ATOM 1290 C C . ALA A 1 177 ? 9.526 -21.996 -6.933 1.00 86.00 177 ALA A C 1
ATOM 1292 O O . ALA A 1 177 ? 8.401 -22.266 -6.498 1.00 86.00 177 ALA A O 1
ATOM 1293 N N . GLU A 1 178 ? 10.383 -21.241 -6.234 1.00 87.50 178 GLU A N 1
ATOM 1294 C CA . GLU A 1 178 ? 10.034 -20.632 -4.943 1.00 87.50 178 GLU A CA 1
ATOM 1295 C C . GLU A 1 178 ? 8.896 -19.610 -5.109 1.00 87.50 178 GLU A C 1
ATOM 1297 O O . GLU A 1 178 ? 7.889 -19.670 -4.396 1.00 87.50 178 GLU A O 1
ATOM 1302 N N . ALA A 1 179 ? 9.014 -18.709 -6.090 1.00 86.81 179 ALA A N 1
ATOM 1303 C CA . ALA A 1 179 ? 7.983 -17.723 -6.397 1.00 86.81 179 ALA A CA 1
ATOM 1304 C C . ALA A 1 179 ? 6.659 -18.390 -6.815 1.00 86.81 179 ALA A C 1
ATOM 1306 O O . ALA A 1 179 ? 5.600 -18.020 -6.308 1.00 86.81 179 ALA A O 1
ATOM 1307 N N . PHE A 1 180 ? 6.699 -19.435 -7.648 1.00 90.31 180 PHE A N 1
ATOM 1308 C CA . PHE A 1 180 ? 5.499 -20.181 -8.039 1.00 90.31 180 PHE A CA 1
ATOM 1309 C C . PHE A 1 180 ? 4.806 -20.824 -6.829 1.00 90.31 180 PHE A C 1
ATOM 1311 O O . PHE A 1 180 ? 3.586 -20.732 -6.688 1.00 90.31 180 PHE A O 1
ATOM 1318 N N . THR A 1 181 ? 5.584 -21.402 -5.908 1.00 90.38 181 THR A N 1
ATOM 1319 C CA . THR A 1 181 ? 5.071 -22.004 -4.667 1.00 90.38 181 THR A CA 1
ATOM 1320 C C . THR A 1 181 ? 4.384 -20.965 -3.772 1.00 90.38 181 THR A C 1
ATOM 1322 O O . THR A 1 181 ? 3.308 -21.230 -3.231 1.00 90.38 181 THR A O 1
ATOM 1325 N N . LYS A 1 182 ? 4.941 -19.748 -3.665 1.00 86.88 182 LYS A N 1
ATOM 1326 C CA . LYS A 1 182 ? 4.283 -18.620 -2.977 1.00 86.88 182 LYS A CA 1
ATOM 1327 C C . LYS A 1 182 ? 2.975 -18.224 -3.668 1.00 86.88 182 LYS A C 1
ATOM 1329 O O . LYS A 1 182 ? 1.962 -18.060 -2.988 1.00 86.88 182 LYS A O 1
ATOM 1334 N N . GLY A 1 183 ? 2.964 -18.139 -5.000 1.00 88.81 183 GLY A N 1
ATOM 1335 C CA . GLY A 1 183 ? 1.763 -17.841 -5.788 1.00 88.81 183 GLY A CA 1
ATOM 1336 C C . GLY A 1 183 ? 0.628 -18.832 -5.525 1.00 88.81 183 GLY A C 1
ATOM 1337 O O . GLY A 1 183 ? -0.486 -18.422 -5.198 1.00 88.81 183 GLY A O 1
ATOM 1338 N N . VAL A 1 184 ? 0.932 -20.135 -5.549 1.00 89.25 184 VAL A N 1
ATOM 1339 C CA . VAL A 1 184 ? -0.005 -21.215 -5.189 1.00 89.25 184 VAL A CA 1
ATOM 1340 C C . VAL A 1 184 ? -0.538 -21.044 -3.761 1.00 89.25 184 VAL A C 1
ATOM 1342 O O . VAL A 1 184 ? -1.751 -21.064 -3.560 1.00 89.25 184 VAL A O 1
ATOM 1345 N N . ALA A 1 185 ? 0.324 -20.788 -2.772 1.00 87.06 185 ALA A N 1
ATOM 1346 C CA . ALA A 1 185 ? -0.102 -20.624 -1.378 1.00 87.06 185 ALA A CA 1
ATOM 1347 C C . ALA A 1 185 ? -1.057 -19.430 -1.157 1.00 87.06 185 ALA A C 1
ATOM 1349 O O . ALA A 1 185 ? -1.964 -19.516 -0.326 1.00 87.06 185 ALA A O 1
ATOM 1350 N N . HIS A 1 186 ? -0.884 -18.329 -1.902 1.00 83.88 186 HIS A N 1
ATOM 1351 C CA . HIS A 1 186 ? -1.788 -17.170 -1.865 1.00 83.88 186 HIS A CA 1
ATOM 1352 C C . HIS A 1 186 ? -3.073 -17.366 -2.691 1.00 83.88 186 HIS A C 1
ATOM 1354 O O . HIS A 1 186 ? -4.113 -16.820 -2.313 1.00 83.88 186 HIS A O 1
ATOM 1360 N N . ARG A 1 187 ? -3.025 -18.162 -3.771 1.00 86.62 187 ARG A N 1
ATOM 1361 C CA . ARG A 1 187 ? -4.193 -18.561 -4.578 1.00 86.62 187 ARG A CA 1
ATOM 1362 C C . ARG A 1 187 ? -5.125 -19.496 -3.802 1.00 86.62 187 ARG A C 1
ATOM 1364 O O . ARG A 1 187 ? -6.335 -19.300 -3.830 1.00 86.62 187 ARG A O 1
ATOM 1371 N N . ASP A 1 188 ? -4.553 -20.468 -3.095 1.00 84.62 188 ASP A N 1
ATOM 1372 C CA . ASP A 1 188 ? -5.294 -21.570 -2.464 1.00 84.62 188 ASP A CA 1
ATOM 1373 C C . ASP A 1 188 ? -5.617 -21.311 -0.979 1.00 84.62 188 ASP A C 1
ATOM 1375 O O . ASP A 1 188 ? -6.313 -22.102 -0.346 1.00 84.62 188 ASP A O 1
ATOM 1379 N N . GLY A 1 189 ? -5.141 -20.196 -0.409 1.00 78.12 189 GLY A N 1
ATOM 1380 C CA . GLY A 1 189 ? -5.470 -19.781 0.961 1.00 78.12 189 GLY A CA 1
ATOM 1381 C C . GLY A 1 189 ? -4.842 -20.662 2.048 1.00 78.12 189 GLY A C 1
ATOM 1382 O O . GLY A 1 189 ? -5.447 -20.909 3.093 1.00 78.12 189 GLY A O 1
ATOM 1383 N N . VAL A 1 190 ? -3.628 -21.173 1.820 1.00 69.50 190 VAL A N 1
ATOM 1384 C CA . VAL A 1 190 ? -2.984 -22.125 2.739 1.00 69.50 190 VAL A CA 1
ATOM 1385 C C . VAL A 1 190 ? -2.622 -21.427 4.058 1.00 69.50 190 VAL A C 1
ATOM 1387 O O . VAL A 1 190 ? -1.625 -20.710 4.160 1.00 69.50 190 VAL A O 1
ATOM 1390 N N . GLY A 1 191 ? -3.470 -21.620 5.072 1.00 61.12 191 GLY A N 1
ATOM 1391 C CA . GLY A 1 191 ? -3.342 -21.008 6.399 1.00 61.12 191 GLY A CA 1
ATOM 1392 C C . GLY A 1 191 ? -3.707 -19.517 6.472 1.00 61.12 191 GLY A C 1
ATOM 1393 O O . GLY A 1 191 ? -3.377 -18.874 7.465 1.00 61.12 191 GLY A O 1
ATOM 1394 N N . ARG A 1 192 ? -4.348 -18.944 5.441 1.00 73.31 192 ARG A N 1
ATOM 1395 C CA . ARG A 1 192 ? -4.753 -17.524 5.382 1.00 73.31 192 ARG A CA 1
ATOM 1396 C C . ARG A 1 192 ? -5.872 -17.286 4.356 1.00 73.31 192 ARG A C 1
ATOM 1398 O O . ARG A 1 192 ? -6.064 -18.131 3.489 1.00 73.31 192 ARG A O 1
ATOM 1405 N N . PRO A 1 193 ? -6.592 -16.149 4.389 1.00 73.19 193 PRO A N 1
ATOM 1406 C CA . PRO A 1 193 ? -7.504 -15.782 3.307 1.00 73.19 193 PRO A CA 1
ATOM 1407 C C . PRO A 1 193 ? -6.814 -15.773 1.932 1.00 73.19 193 PRO A C 1
ATOM 1409 O O . PRO A 1 193 ? -5.633 -15.436 1.820 1.00 73.19 193 PRO A O 1
ATOM 1412 N N . ILE A 1 194 ? -7.565 -16.118 0.884 1.00 79.62 194 ILE A N 1
ATOM 1413 C CA . ILE A 1 194 ? -7.098 -16.063 -0.509 1.00 79.62 194 ILE A CA 1
ATOM 1414 C C . ILE A 1 194 ? -6.765 -14.610 -0.874 1.00 79.62 194 ILE A C 1
ATOM 1416 O O . ILE A 1 194 ? -7.602 -13.722 -0.711 1.00 79.62 194 ILE A O 1
ATOM 1420 N N . ASN A 1 195 ? -5.573 -14.370 -1.425 1.00 81.44 195 ASN A N 1
ATOM 1421 C CA . ASN A 1 195 ? -5.153 -13.058 -1.920 1.00 81.44 195 ASN A CA 1
ATOM 1422 C C . ASN A 1 195 ? -4.708 -13.184 -3.387 1.00 81.44 195 ASN A C 1
ATOM 1424 O O . ASN A 1 195 ? -3.594 -13.618 -3.681 1.00 81.44 195 ASN A O 1
ATOM 1428 N N . ARG A 1 196 ? -5.597 -12.792 -4.311 1.00 82.50 196 ARG A N 1
ATOM 1429 C CA . ARG A 1 196 ? -5.364 -12.881 -5.764 1.00 82.50 196 ARG A CA 1
ATOM 1430 C C . ARG A 1 196 ? -4.271 -11.931 -6.256 1.00 82.50 196 ARG A C 1
ATOM 1432 O O . ARG A 1 196 ? -3.513 -12.316 -7.138 1.00 82.50 196 ARG A O 1
ATOM 1439 N N . ALA A 1 197 ? -4.158 -10.733 -5.678 1.00 85.50 197 ALA A N 1
ATOM 1440 C CA . ALA A 1 197 ? -3.135 -9.758 -6.059 1.00 85.50 197 ALA A CA 1
ATOM 1441 C C . ALA A 1 197 ? -1.727 -10.261 -5.693 1.00 85.50 197 ALA A C 1
ATOM 1443 O O . ALA A 1 197 ? -0.829 -10.245 -6.534 1.00 85.50 197 ALA A O 1
ATOM 1444 N N . ALA A 1 198 ? -1.566 -10.824 -4.490 1.00 85.31 198 ALA A N 1
ATOM 1445 C CA . ALA A 1 198 ? -0.339 -11.505 -4.079 1.00 85.31 198 ALA A CA 1
ATOM 1446 C C . ALA A 1 198 ? -0.046 -12.736 -4.953 1.00 85.31 198 ALA A C 1
ATOM 1448 O O . ALA A 1 198 ? 1.089 -12.933 -5.377 1.00 85.31 198 ALA A O 1
ATOM 1449 N N . ALA A 1 199 ? -1.060 -13.558 -5.254 1.00 89.00 199 ALA A N 1
ATOM 1450 C CA . ALA A 1 199 ? -0.890 -14.730 -6.111 1.00 89.00 199 ALA A CA 1
ATOM 1451 C C . ALA A 1 199 ? -0.382 -14.343 -7.512 1.00 89.00 199 ALA A C 1
ATOM 1453 O O . ALA A 1 199 ? 0.624 -14.884 -7.964 1.00 89.00 199 ALA A O 1
ATOM 1454 N N . TYR A 1 200 ? -1.021 -13.362 -8.158 1.00 89.81 200 TYR A N 1
ATOM 1455 C CA . TYR A 1 200 ? -0.611 -12.836 -9.462 1.00 89.81 200 TYR A CA 1
ATOM 1456 C C . TYR A 1 200 ? 0.799 -12.241 -9.431 1.00 89.81 200 TYR A C 1
ATOM 1458 O O . TYR A 1 200 ? 1.620 -12.592 -10.274 1.00 89.81 200 TYR A O 1
ATOM 1466 N N . TYR A 1 201 ? 1.118 -11.421 -8.423 1.00 88.50 201 TYR A N 1
ATOM 1467 C CA . TYR A 1 201 ? 2.466 -10.890 -8.214 1.00 88.50 201 TYR A CA 1
ATOM 1468 C C . TYR A 1 201 ? 3.519 -12.009 -8.124 1.00 88.50 201 TYR A C 1
ATOM 1470 O O . TYR A 1 201 ? 4.530 -11.970 -8.826 1.00 88.50 201 TYR A O 1
ATOM 1478 N N . TRP A 1 202 ? 3.281 -13.044 -7.315 1.00 89.69 202 TRP A N 1
ATOM 1479 C CA . TRP A 1 202 ? 4.227 -14.153 -7.176 1.00 89.69 202 TRP A CA 1
ATOM 1480 C C . TRP A 1 202 ? 4.310 -15.025 -8.439 1.00 89.69 202 TRP A C 1
ATOM 1482 O O . TRP A 1 202 ? 5.397 -15.503 -8.762 1.00 89.69 202 TRP A O 1
ATOM 1492 N N . PHE A 1 203 ? 3.230 -15.165 -9.216 1.00 91.06 203 PHE A N 1
ATOM 1493 C CA . PHE A 1 203 ? 3.288 -15.792 -10.542 1.00 91.06 203 PHE A CA 1
ATOM 1494 C C . PHE A 1 203 ? 4.034 -14.929 -11.581 1.00 91.06 203 PHE A C 1
ATOM 1496 O O . PHE A 1 203 ? 4.748 -15.493 -12.407 1.00 91.06 203 PHE A O 1
ATOM 1503 N N . LEU A 1 204 ? 3.963 -13.591 -11.516 1.00 89.62 204 LEU A N 1
ATOM 1504 C CA . LEU A 1 204 ? 4.782 -12.699 -12.355 1.00 89.62 204 LEU A CA 1
ATOM 1505 C C . LEU A 1 204 ? 6.264 -12.876 -12.016 1.00 89.62 204 LEU A C 1
ATOM 1507 O O . LEU A 1 204 ? 7.069 -13.168 -12.899 1.00 89.62 204 LEU A O 1
ATOM 1511 N N . ARG A 1 205 ? 6.619 -12.816 -10.723 1.00 87.38 205 ARG A N 1
ATOM 1512 C CA . ARG A 1 205 ? 7.983 -13.102 -10.242 1.00 87.38 205 ARG A CA 1
ATOM 1513 C C . ARG A 1 205 ? 8.473 -14.487 -10.684 1.00 87.38 205 ARG A C 1
ATOM 1515 O O . ARG A 1 205 ? 9.640 -14.620 -11.032 1.00 87.38 205 ARG A O 1
ATOM 1522 N N . ALA A 1 206 ? 7.594 -15.492 -10.716 1.00 90.56 206 ALA A N 1
ATOM 1523 C CA . ALA A 1 206 ? 7.917 -16.847 -11.166 1.00 90.56 206 ALA A CA 1
ATOM 1524 C C . ALA A 1 206 ? 8.134 -16.980 -12.683 1.00 90.56 206 ALA A C 1
ATOM 1526 O O . ALA A 1 206 ? 8.866 -17.870 -13.110 1.00 90.56 206 ALA A O 1
ATOM 1527 N N . ALA A 1 207 ? 7.509 -16.118 -13.492 1.00 88.75 207 ALA A N 1
ATOM 1528 C CA . ALA A 1 207 ? 7.716 -16.049 -14.939 1.00 88.75 207 ALA A CA 1
ATOM 1529 C C . ALA A 1 207 ? 8.940 -15.193 -15.324 1.00 88.75 207 ALA A C 1
ATOM 1531 O O . ALA A 1 207 ? 9.563 -15.445 -16.351 1.00 88.75 207 ALA A O 1
ATOM 1532 N N . MET A 1 208 ? 9.292 -14.204 -14.495 1.00 87.12 208 MET A N 1
ATOM 1533 C CA . MET A 1 208 ? 10.419 -13.279 -14.697 1.00 87.12 208 MET A CA 1
ATOM 1534 C C . MET A 1 208 ? 11.750 -13.751 -14.082 1.00 87.12 208 MET A C 1
ATOM 1536 O O . MET A 1 208 ? 12.762 -13.066 -14.221 1.00 87.12 208 MET A O 1
ATOM 1540 N N . ALA A 1 209 ? 11.761 -14.875 -13.362 1.00 85.62 209 ALA A N 1
ATOM 1541 C CA . ALA A 1 209 ? 12.963 -15.423 -12.738 1.00 85.62 209 ALA A CA 1
ATOM 1542 C C . ALA A 1 209 ? 14.041 -15.814 -13.770 1.00 85.62 209 ALA A C 1
ATOM 1544 O O . ALA A 1 209 ? 13.746 -16.042 -14.941 1.00 85.62 209 ALA A O 1
ATOM 1545 N N . GLN A 1 210 ? 15.293 -15.967 -13.323 1.00 83.44 210 GLN A N 1
ATOM 1546 C CA . GLN A 1 210 ? 16.362 -16.527 -14.165 1.00 83.44 210 GLN A CA 1
ATOM 1547 C C . GLN A 1 210 ? 16.068 -17.988 -14.576 1.00 83.44 210 GLN A C 1
ATOM 1549 O O . GLN A 1 210 ? 16.539 -18.450 -15.614 1.00 83.44 210 GLN A O 1
ATOM 1554 N N . ASP A 1 211 ? 15.255 -18.689 -13.782 1.00 83.94 211 ASP A N 1
ATOM 1555 C CA . ASP A 1 211 ? 14.721 -20.032 -14.005 1.00 83.94 211 ASP A CA 1
ATOM 1556 C C . ASP A 1 211 ? 13.170 -20.023 -14.058 1.00 83.94 211 ASP A C 1
ATOM 1558 O O . ASP A 1 211 ? 12.518 -20.438 -13.101 1.00 83.94 211 ASP A O 1
ATOM 1562 N N . PRO A 1 212 ? 12.523 -19.535 -15.138 1.00 87.38 212 PRO A N 1
ATOM 1563 C CA . PRO A 1 212 ? 11.066 -19.390 -15.167 1.00 87.38 212 PRO A CA 1
ATOM 1564 C C . PRO A 1 212 ? 10.317 -20.704 -14.905 1.00 87.38 212 PRO A C 1
ATOM 1566 O O . PRO A 1 212 ? 10.564 -21.717 -15.565 1.00 87.38 212 PRO A O 1
ATOM 1569 N N . HIS A 1 213 ? 9.352 -20.692 -13.982 1.00 90.25 213 HIS A N 1
ATOM 1570 C CA . HIS A 1 213 ? 8.541 -21.881 -13.718 1.00 90.25 213 HIS A CA 1
ATOM 1571 C C . HIS A 1 213 ? 7.532 -22.103 -14.863 1.00 90.25 213 HIS A C 1
ATOM 1573 O O . HIS A 1 213 ? 6.743 -21.195 -15.145 1.00 90.25 213 HIS A O 1
ATOM 1579 N N . PRO A 1 214 ? 7.481 -23.289 -15.505 1.00 89.44 214 PRO A N 1
ATOM 1580 C CA . PRO A 1 214 ? 6.746 -23.489 -16.762 1.00 89.44 214 PRO A CA 1
ATOM 1581 C C . PRO A 1 214 ? 5.238 -23.225 -16.649 1.00 89.44 214 PRO A C 1
ATOM 1583 O O . PRO A 1 214 ? 4.614 -22.745 -17.592 1.00 89.44 214 PRO A O 1
ATOM 1586 N N . ASP A 1 215 ? 4.652 -23.476 -15.478 1.00 90.12 215 ASP A N 1
ATOM 1587 C CA . ASP A 1 215 ? 3.227 -23.247 -15.227 1.00 90.12 215 ASP A CA 1
ATOM 1588 C C . ASP A 1 215 ? 2.861 -21.777 -14.946 1.00 90.12 215 ASP A C 1
ATOM 1590 O O . ASP A 1 215 ? 1.676 -21.438 -14.958 1.00 90.12 215 ASP A O 1
ATOM 1594 N N . ALA A 1 216 ? 3.831 -20.888 -14.689 1.00 89.38 216 ALA A N 1
ATOM 1595 C CA . ALA A 1 216 ? 3.558 -19.520 -14.238 1.00 89.38 216 ALA A CA 1
ATOM 1596 C C . ALA A 1 216 ? 2.690 -18.735 -15.239 1.00 89.38 216 ALA A C 1
ATOM 1598 O O . ALA A 1 216 ? 1.676 -18.150 -14.856 1.00 89.38 216 ALA A O 1
ATOM 1599 N N . ALA A 1 217 ? 3.008 -18.816 -16.536 1.00 87.06 217 ALA A N 1
ATOM 1600 C CA . ALA A 1 217 ? 2.246 -18.165 -17.605 1.00 87.06 217 ALA A CA 1
ATOM 1601 C C . ALA A 1 217 ? 0.764 -18.601 -17.656 1.00 87.06 217 ALA A C 1
ATOM 1603 O O . ALA A 1 217 ? -0.114 -17.792 -17.964 1.00 87.06 217 ALA A O 1
ATOM 1604 N N . ARG A 1 218 ? 0.460 -19.858 -17.302 1.00 88.62 218 ARG A N 1
ATOM 1605 C CA . ARG A 1 218 ? -0.914 -20.386 -17.274 1.00 88.62 218 ARG A CA 1
ATOM 1606 C C . ARG A 1 218 ? -1.725 -19.814 -16.111 1.00 88.62 218 ARG A C 1
ATOM 1608 O O . ARG A 1 218 ? -2.899 -19.494 -16.285 1.00 88.62 218 ARG A O 1
ATOM 1615 N N . GLU A 1 219 ? -1.123 -19.682 -14.930 1.00 89.06 219 GLU A N 1
ATOM 1616 C CA . GLU A 1 219 ? -1.807 -19.095 -13.768 1.00 89.06 219 GLU A CA 1
ATOM 1617 C C . GLU A 1 219 ? -1.972 -17.566 -13.913 1.00 89.06 219 GLU A C 1
ATOM 1619 O O . GLU A 1 219 ? -2.979 -17.009 -13.467 1.00 89.06 219 GLU A O 1
ATOM 1624 N N . LEU A 1 220 ? -1.052 -16.892 -14.617 1.00 86.88 220 LEU A N 1
ATOM 1625 C CA . LEU A 1 220 ? -1.182 -15.479 -14.999 1.00 86.88 220 LEU A CA 1
ATOM 1626 C C . LEU A 1 220 ? -2.379 -15.230 -15.928 1.00 86.88 220 LEU A C 1
ATOM 1628 O O . LEU A 1 220 ? -3.162 -14.315 -15.668 1.00 86.88 220 LEU A O 1
ATOM 1632 N N . ALA A 1 221 ? -2.567 -16.060 -16.961 1.00 84.75 221 ALA A N 1
ATOM 1633 C CA . ALA A 1 221 ? -3.713 -15.959 -17.869 1.00 84.75 221 ALA A CA 1
ATOM 1634 C C . ALA A 1 221 ? -5.054 -16.055 -17.111 1.00 84.75 221 ALA A C 1
ATOM 1636 O O . ALA A 1 221 ? -5.870 -15.137 -17.178 1.00 84.75 221 ALA A O 1
ATOM 1637 N N . ARG A 1 222 ? -5.219 -17.097 -16.280 1.00 82.81 222 ARG A N 1
ATOM 1638 C CA . ARG A 1 222 ? -6.404 -17.298 -15.416 1.00 82.81 222 ARG A CA 1
ATOM 1639 C C . ARG A 1 222 ? -6.670 -16.129 -14.467 1.00 82.81 222 ARG A C 1
ATOM 1641 O O . ARG A 1 222 ? -7.815 -15.835 -14.138 1.00 82.81 222 ARG A O 1
ATOM 1648 N N . SER A 1 223 ? -5.615 -15.474 -13.987 1.00 76.50 223 SER A N 1
ATOM 1649 C CA . SER A 1 223 ? -5.747 -14.350 -13.057 1.00 76.50 223 SER A CA 1
ATOM 1650 C C . SER A 1 223 ? -6.342 -13.116 -13.742 1.00 76.50 223 SER A C 1
ATOM 1652 O O . SER A 1 223 ? -7.190 -12.453 -13.143 1.00 76.50 223 SER A O 1
ATOM 1654 N N . ARG A 1 224 ? -5.976 -12.850 -15.007 1.00 68.44 224 ARG A N 1
ATOM 1655 C CA . ARG A 1 224 ? -6.506 -11.731 -15.816 1.00 68.44 224 ARG A CA 1
ATOM 1656 C C . ARG A 1 224 ? -7.998 -11.875 -16.127 1.00 68.44 224 ARG A C 1
ATOM 1658 O O . ARG A 1 224 ? -8.708 -10.877 -16.183 1.00 68.44 224 ARG A O 1
ATOM 1665 N N . GLU A 1 225 ? -8.490 -13.105 -16.242 1.00 66.88 225 GLU A N 1
ATOM 1666 C CA . GLU A 1 225 ? -9.922 -13.417 -16.388 1.00 66.88 225 GLU A CA 1
ATOM 1667 C C . GLU A 1 225 ? -10.736 -13.132 -15.104 1.00 66.88 225 GLU A C 1
ATOM 1669 O O . GLU A 1 225 ? -11.964 -13.080 -15.147 1.00 66.88 225 GLU A O 1
ATOM 1674 N N . SER A 1 226 ? -10.077 -12.953 -13.948 1.00 63.69 226 SER A N 1
ATOM 1675 C CA . SER A 1 226 ? -10.719 -13.009 -12.624 1.00 63.69 226 SER A CA 1
ATOM 1676 C C . SER A 1 226 ? -11.085 -11.658 -11.981 1.00 63.69 226 SER A C 1
ATOM 1678 O O . SER A 1 226 ? -11.628 -11.651 -10.869 1.00 63.69 226 SER A O 1
ATOM 1680 N N . GLY A 1 227 ? -10.826 -10.538 -12.665 1.00 54.31 227 GLY A N 1
ATOM 1681 C CA . GLY A 1 227 ? -11.121 -9.174 -12.199 1.00 54.31 227 GLY A CA 1
ATOM 1682 C C . GLY A 1 227 ? -9.911 -8.408 -11.629 1.00 54.31 227 GLY A C 1
ATOM 1683 O O . GLY A 1 227 ? -8.787 -8.909 -11.677 1.00 54.31 227 GLY A O 1
ATOM 1684 N N . PRO A 1 228 ? -10.119 -7.173 -11.123 1.00 53.38 228 PRO A N 1
ATOM 1685 C CA . PRO A 1 228 ? -9.042 -6.287 -10.675 1.00 53.38 228 PRO A CA 1
ATOM 1686 C C . PRO A 1 228 ? -8.285 -6.821 -9.449 1.00 53.38 228 PRO A C 1
ATOM 1688 O O . PRO A 1 228 ? -8.840 -7.520 -8.599 1.00 53.38 228 PRO A O 1
ATOM 1691 N N . LEU A 1 229 ? -7.004 -6.457 -9.361 1.00 64.25 229 LEU A N 1
ATOM 1692 C CA . LEU A 1 229 ? -6.035 -7.017 -8.422 1.00 64.25 229 LEU A CA 1
ATOM 1693 C C . LEU A 1 229 ? -5.522 -5.949 -7.449 1.00 64.25 229 LEU A C 1
ATOM 1695 O O . LEU A 1 229 ? -4.502 -5.316 -7.696 1.00 64.25 229 LEU A O 1
ATOM 1699 N N . GLU A 1 230 ? -6.197 -5.795 -6.311 1.00 66.06 230 GLU A N 1
ATOM 1700 C CA . GLU A 1 230 ? -5.701 -5.000 -5.182 1.00 66.06 230 GLU A CA 1
ATOM 1701 C C . GLU A 1 230 ? -5.743 -5.799 -3.874 1.00 66.06 230 GLU A C 1
ATOM 1703 O O . GLU A 1 230 ? -6.610 -6.652 -3.668 1.00 66.06 230 GLU A O 1
ATOM 1708 N N . SER A 1 231 ? -4.811 -5.504 -2.963 1.00 72.31 231 SER A N 1
ATOM 1709 C CA . SER A 1 231 ? -4.779 -6.076 -1.615 1.00 72.31 231 SER A CA 1
ATOM 1710 C C . SER A 1 231 ? -5.027 -5.005 -0.557 1.00 72.31 231 SER A C 1
ATOM 1712 O O . SER A 1 231 ? -4.222 -4.090 -0.381 1.00 72.31 231 SER A O 1
ATOM 1714 N N . ALA A 1 232 ? -6.111 -5.164 0.207 1.00 73.31 232 ALA A N 1
ATOM 1715 C CA . ALA A 1 232 ? -6.431 -4.302 1.345 1.00 73.31 232 ALA A CA 1
ATOM 1716 C C . ALA A 1 232 ? -5.381 -4.384 2.475 1.00 7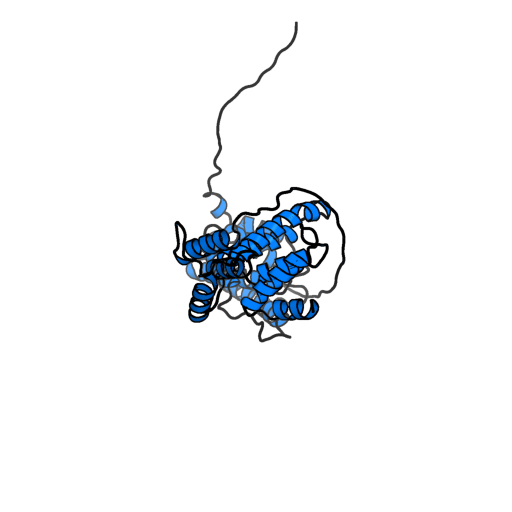3.31 232 ALA A C 1
ATOM 1718 O O . ALA A 1 232 ? -5.150 -3.405 3.181 1.00 73.31 232 ALA A O 1
ATOM 1719 N N . GLU A 1 233 ? -4.717 -5.534 2.621 1.00 77.25 233 GLU A N 1
ATOM 1720 C CA . GLU A 1 233 ? -3.601 -5.735 3.553 1.00 77.25 233 GLU A CA 1
ATOM 1721 C C . GLU A 1 233 ? -2.358 -4.960 3.087 1.00 77.25 233 GLU A C 1
ATOM 1723 O O . GLU A 1 233 ? -1.762 -4.213 3.863 1.00 77.25 233 GLU A O 1
ATOM 1728 N N . GLY A 1 234 ? -2.035 -5.028 1.790 1.00 74.44 234 GLY A N 1
ATOM 1729 C CA . GLY A 1 234 ? -0.982 -4.205 1.194 1.00 74.44 234 GLY A CA 1
ATOM 1730 C C . GLY A 1 234 ? -1.273 -2.700 1.281 1.00 74.44 234 GLY A C 1
ATOM 1731 O O . GLY A 1 234 ? -0.372 -1.923 1.590 1.00 74.44 234 GLY A O 1
ATOM 1732 N N . ALA A 1 235 ? -2.530 -2.280 1.120 1.00 77.88 235 ALA A N 1
ATOM 1733 C CA . ALA A 1 235 ? -2.943 -0.888 1.317 1.00 77.88 235 ALA A CA 1
ATOM 1734 C C . ALA A 1 235 ? -2.804 -0.420 2.781 1.00 77.88 235 ALA A C 1
ATOM 1736 O O . ALA A 1 235 ? -2.456 0.734 3.036 1.00 77.88 235 ALA A O 1
ATOM 1737 N N . ALA A 1 236 ? -3.032 -1.304 3.760 1.00 77.31 236 ALA A N 1
ATOM 1738 C CA . ALA A 1 236 ? -2.803 -1.002 5.173 1.00 77.31 236 ALA A CA 1
ATOM 1739 C C . ALA A 1 236 ? -1.303 -0.852 5.494 1.00 77.31 236 ALA A C 1
ATOM 1741 O O . ALA A 1 236 ? -0.910 0.107 6.161 1.00 77.31 236 ALA A O 1
ATOM 1742 N N . LEU A 1 237 ? -0.463 -1.749 4.966 1.00 71.69 237 LEU A N 1
ATOM 1743 C CA . LEU A 1 237 ? 0.997 -1.678 5.093 1.00 71.69 237 LEU A CA 1
ATOM 1744 C C . LEU A 1 237 ? 1.582 -0.442 4.390 1.00 71.69 237 LEU A C 1
ATOM 1746 O O . LEU A 1 237 ? 2.471 0.202 4.942 1.00 71.69 237 LEU A O 1
ATOM 1750 N N . PHE A 1 238 ? 1.046 -0.050 3.228 1.00 78.38 238 PHE A N 1
ATOM 1751 C CA . PHE A 1 238 ? 1.407 1.197 2.541 1.00 78.38 238 PHE A CA 1
ATOM 1752 C C . PHE A 1 238 ? 1.131 2.425 3.418 1.00 78.38 238 PHE A C 1
ATOM 1754 O O . PHE A 1 238 ? 2.046 3.204 3.669 1.00 78.38 238 PHE A O 1
ATOM 1761 N N . LYS A 1 239 ? -0.078 2.550 3.987 1.00 78.75 239 LYS A N 1
ATOM 1762 C CA . LYS A 1 239 ? -0.407 3.651 4.913 1.00 78.75 239 LYS A CA 1
ATOM 1763 C C . LYS A 1 239 ? 0.496 3.658 6.153 1.00 78.75 239 LYS A C 1
ATOM 1765 O O . LYS A 1 239 ? 0.904 4.718 6.624 1.00 78.75 239 LYS A O 1
ATOM 1770 N N . GLN A 1 240 ? 0.867 2.485 6.672 1.00 75.94 240 GLN A N 1
ATOM 1771 C CA . GLN A 1 240 ? 1.838 2.382 7.766 1.00 75.94 240 GLN A CA 1
ATOM 1772 C C . GLN A 1 240 ? 3.245 2.846 7.336 1.00 75.94 240 GLN A C 1
ATOM 1774 O O . GLN A 1 240 ? 3.936 3.513 8.109 1.00 75.94 240 GLN A O 1
ATOM 1779 N N . ALA A 1 241 ? 3.660 2.542 6.105 1.00 75.88 241 ALA A N 1
ATOM 1780 C CA . ALA A 1 241 ? 4.932 2.971 5.531 1.00 75.88 241 ALA A CA 1
ATOM 1781 C C . ALA A 1 241 ? 5.001 4.494 5.317 1.00 75.88 241 ALA A C 1
ATOM 1783 O O . ALA A 1 241 ? 6.026 5.100 5.639 1.00 75.88 241 ALA A O 1
ATOM 1784 N N . GLU A 1 242 ? 3.908 5.112 4.856 1.00 75.62 242 GLU A N 1
ATOM 1785 C CA . GLU A 1 242 ? 3.754 6.570 4.747 1.00 75.62 242 GLU A CA 1
ATOM 1786 C C . GLU A 1 242 ? 3.851 7.244 6.124 1.00 75.62 242 GLU A C 1
ATOM 1788 O O . GLU A 1 242 ? 4.619 8.192 6.301 1.00 75.62 242 GLU A O 1
ATOM 1793 N N . HIS A 1 243 ? 3.150 6.711 7.135 1.00 70.75 243 HIS A N 1
ATOM 1794 C CA . HIS A 1 243 ? 3.234 7.207 8.513 1.00 70.75 243 HIS A CA 1
ATOM 1795 C C . HIS A 1 243 ? 4.680 7.202 9.047 1.00 70.75 243 HIS A C 1
ATOM 1797 O O . HIS A 1 243 ? 5.095 8.164 9.693 1.00 70.75 243 HIS A O 1
ATOM 1803 N N . LEU A 1 244 ? 5.485 6.170 8.764 1.00 68.19 244 LEU A N 1
ATOM 1804 C CA . LEU A 1 244 ? 6.887 6.141 9.211 1.00 68.19 244 LEU A CA 1
ATOM 1805 C C . LEU A 1 244 ? 7.772 7.210 8.546 1.00 68.19 244 LEU A C 1
ATOM 1807 O O . LEU A 1 244 ? 8.771 7.615 9.142 1.00 68.19 244 LEU A O 1
ATOM 1811 N N . VAL A 1 245 ? 7.427 7.689 7.349 1.00 62.59 245 VAL A N 1
ATOM 1812 C CA . VAL A 1 245 ? 8.115 8.825 6.707 1.00 62.59 245 VAL A CA 1
ATOM 1813 C C . VAL A 1 245 ? 7.608 10.158 7.268 1.00 62.59 245 VAL A C 1
ATOM 1815 O O . VAL A 1 245 ? 8.403 11.071 7.473 1.00 62.59 245 VAL A O 1
ATOM 1818 N N . LEU A 1 246 ? 6.309 10.256 7.569 1.00 56.09 246 LEU A N 1
ATOM 1819 C CA . LEU A 1 246 ? 5.654 11.481 8.035 1.00 56.09 246 LEU A CA 1
ATOM 1820 C C . LEU A 1 246 ? 5.989 11.861 9.492 1.00 56.09 246 LEU A C 1
ATOM 1822 O O . LEU A 1 246 ? 6.121 13.044 9.793 1.00 56.09 246 LEU A O 1
ATOM 1826 N N . TYR A 1 247 ? 6.127 10.885 10.396 1.00 50.34 247 TYR A N 1
ATOM 1827 C CA . TYR A 1 247 ? 6.261 11.125 11.846 1.00 50.34 247 TYR A CA 1
ATOM 1828 C C . TYR A 1 247 ? 7.705 11.192 12.378 1.00 50.34 247 TYR A C 1
ATOM 1830 O O . TYR A 1 247 ? 7.919 11.188 13.590 1.00 50.34 247 TYR A O 1
ATOM 1838 N N . ALA A 1 248 ? 8.710 11.269 11.506 1.00 49.84 248 ALA A N 1
ATOM 1839 C CA . ALA A 1 248 ? 10.093 11.472 11.928 1.00 49.84 248 ALA A CA 1
ATOM 1840 C C . ALA A 1 248 ? 10.342 12.944 12.309 1.00 49.84 248 ALA A C 1
ATOM 1842 O O . ALA A 1 248 ? 10.429 13.809 11.440 1.00 49.84 248 ALA A O 1
ATOM 1843 N N . SER A 1 249 ? 10.483 13.238 13.606 1.00 46.50 249 SER A N 1
ATOM 1844 C CA . SER A 1 249 ? 10.530 14.619 14.118 1.00 46.50 249 SER A CA 1
ATOM 1845 C C . SER A 1 249 ? 11.855 15.344 13.849 1.00 46.50 249 SER A C 1
ATOM 1847 O O . SER A 1 249 ? 11.938 16.566 13.971 1.00 46.50 249 SER A O 1
ATOM 1849 N N . THR A 1 250 ? 12.895 14.605 13.451 1.00 51.72 250 THR A N 1
ATOM 1850 C CA . THR A 1 250 ? 14.199 15.149 13.050 1.00 51.72 250 THR A CA 1
ATOM 1851 C C . THR A 1 250 ? 14.781 14.407 11.848 1.00 51.72 250 THR A C 1
ATOM 1853 O O . THR A 1 250 ? 14.491 13.234 11.612 1.00 51.72 250 THR A O 1
ATOM 1856 N N . ASP A 1 251 ? 15.703 15.054 11.131 1.00 56.34 251 ASP A N 1
ATOM 1857 C CA . ASP A 1 251 ? 16.419 14.470 9.986 1.00 56.34 251 ASP A CA 1
ATOM 1858 C C . ASP A 1 251 ? 17.197 13.177 10.345 1.00 56.34 251 ASP A C 1
ATOM 1860 O O . ASP A 1 251 ? 17.376 12.282 9.516 1.00 56.34 251 ASP A O 1
ATOM 1864 N N . ARG A 1 252 ? 17.599 13.024 11.618 1.00 55.16 252 ARG A N 1
ATOM 1865 C CA . ARG A 1 252 ? 18.223 11.799 12.148 1.00 55.16 252 ARG A CA 1
ATOM 1866 C C . ARG A 1 252 ? 17.216 10.657 12.311 1.00 55.16 252 ARG A C 1
ATOM 1868 O O . ARG A 1 252 ? 17.536 9.516 11.985 1.00 55.16 252 ARG A O 1
ATOM 1875 N N . GLU A 1 253 ? 16.015 10.954 12.797 1.00 56.44 253 GLU A N 1
ATOM 1876 C CA . GLU A 1 253 ? 14.926 9.975 12.894 1.00 56.44 253 GLU A CA 1
ATOM 1877 C C . GLU A 1 253 ? 14.412 9.577 11.510 1.00 56.44 253 GLU A C 1
ATOM 1879 O O . GLU A 1 253 ? 14.140 8.402 11.286 1.00 56.44 253 GLU A O 1
ATOM 1884 N N . LEU A 1 254 ? 14.375 10.512 10.555 1.00 60.12 254 LEU A N 1
ATOM 1885 C CA . LEU A 1 254 ? 13.929 10.259 9.182 1.00 60.12 254 LEU A CA 1
ATOM 1886 C C . LEU A 1 254 ? 14.882 9.304 8.452 1.00 60.12 254 LEU A C 1
ATOM 1888 O O . LEU A 1 254 ? 14.453 8.376 7.766 1.00 60.12 254 LEU A O 1
ATOM 1892 N N . LYS A 1 255 ? 16.193 9.466 8.662 1.00 62.66 255 LYS A N 1
ATOM 1893 C CA . LYS A 1 255 ? 17.209 8.512 8.190 1.00 62.66 255 LYS A CA 1
ATOM 1894 C C . LYS A 1 255 ? 17.054 7.125 8.835 1.00 62.66 255 LYS A C 1
ATOM 1896 O O . LYS A 1 255 ? 17.320 6.128 8.173 1.00 62.66 255 LYS A O 1
ATOM 1901 N N . ALA A 1 256 ? 16.560 7.043 10.073 1.00 64.94 256 ALA A N 1
ATOM 1902 C CA . ALA A 1 256 ? 16.291 5.780 10.768 1.00 64.94 256 ALA A CA 1
ATOM 1903 C C . ALA A 1 256 ? 14.909 5.157 10.457 1.00 64.94 256 ALA A C 1
ATOM 1905 O O . ALA A 1 256 ? 14.723 3.954 10.662 1.00 64.94 256 ALA A O 1
ATOM 1906 N N . SER A 1 257 ? 13.935 5.936 9.973 1.00 68.75 257 SER A N 1
ATOM 1907 C CA . SER A 1 257 ? 12.598 5.446 9.618 1.00 68.75 257 SER A CA 1
ATOM 1908 C C . SER A 1 257 ? 12.501 4.977 8.165 1.00 68.75 257 SER A C 1
ATOM 1910 O O . SER A 1 257 ? 11.794 4.005 7.895 1.00 68.75 257 SER A O 1
ATOM 1912 N N . LYS A 1 258 ? 13.269 5.579 7.245 1.00 71.00 258 LYS A N 1
ATOM 1913 C CA . LYS A 1 258 ? 13.312 5.203 5.820 1.00 71.00 258 LYS A CA 1
ATOM 1914 C C . LYS A 1 258 ? 13.498 3.697 5.558 1.00 71.00 258 LYS A C 1
ATOM 1916 O O . LYS A 1 258 ? 12.691 3.165 4.802 1.00 71.00 258 LYS A O 1
ATOM 1921 N N . PRO A 1 259 ? 1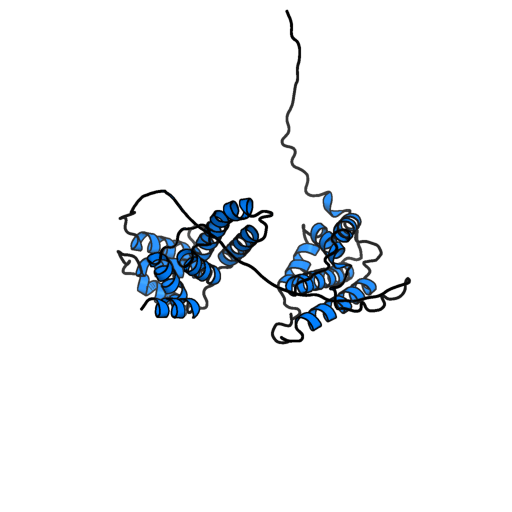4.440 2.963 6.191 1.00 78.69 259 PRO A N 1
ATOM 1922 C CA . PRO A 1 259 ? 14.562 1.513 5.986 1.00 78.69 259 PRO A CA 1
ATOM 1923 C C . PRO A 1 259 ? 13.339 0.712 6.464 1.00 78.69 259 PRO A C 1
ATOM 1925 O O . PRO A 1 259 ? 13.009 -0.324 5.894 1.00 78.69 259 PRO A O 1
ATOM 1928 N N . LYS A 1 260 ? 12.628 1.197 7.494 1.00 78.25 260 LYS A N 1
ATOM 1929 C CA . LYS A 1 260 ? 11.400 0.561 8.004 1.00 78.25 260 LYS A CA 1
ATOM 1930 C C . LYS A 1 260 ? 10.208 0.821 7.082 1.00 78.25 260 LYS A C 1
ATOM 1932 O O . LYS A 1 260 ? 9.437 -0.093 6.819 1.00 78.25 260 LYS A O 1
ATOM 1937 N N . SER A 1 261 ? 10.086 2.045 6.567 1.00 80.25 261 SER A N 1
ATOM 1938 C CA . SER A 1 261 ? 9.108 2.390 5.529 1.00 80.25 261 SER A CA 1
ATOM 1939 C C . SER A 1 261 ? 9.349 1.569 4.257 1.00 80.25 261 SER A C 1
ATOM 1941 O O . SER A 1 261 ? 8.426 0.929 3.762 1.00 80.25 261 SER A O 1
ATOM 1943 N N . PHE A 1 262 ? 10.603 1.470 3.798 1.00 83.88 262 PHE A N 1
ATOM 1944 C CA . PHE A 1 262 ? 10.990 0.621 2.669 1.00 83.88 262 PHE A CA 1
ATOM 1945 C C . PHE A 1 262 ? 10.564 -0.843 2.865 1.00 83.88 262 PHE A C 1
ATOM 1947 O O . PHE A 1 262 ? 9.946 -1.417 1.974 1.00 83.88 262 PHE A O 1
ATOM 1954 N N . ALA A 1 263 ? 10.809 -1.430 4.043 1.00 81.56 263 ALA A N 1
ATOM 1955 C CA . ALA A 1 263 ? 10.390 -2.800 4.347 1.00 81.56 263 ALA A CA 1
ATOM 1956 C C . ALA A 1 263 ? 8.858 -2.993 4.316 1.00 81.56 263 ALA A C 1
ATOM 1958 O O . ALA A 1 263 ? 8.383 -4.016 3.827 1.00 81.56 263 ALA A O 1
ATOM 1959 N N . LEU A 1 264 ? 8.078 -2.012 4.786 1.00 79.69 264 LEU A N 1
ATOM 1960 C CA . LEU A 1 264 ? 6.611 -2.054 4.726 1.00 79.69 264 LEU A CA 1
ATOM 1961 C C . LEU A 1 264 ? 6.078 -1.859 3.296 1.00 79.69 264 LEU A C 1
ATOM 1963 O O . LEU A 1 264 ? 5.150 -2.558 2.893 1.00 79.69 264 LEU A O 1
ATOM 1967 N N . HIS A 1 265 ? 6.685 -0.971 2.500 1.00 83.25 265 HIS A N 1
ATOM 1968 C CA . HIS A 1 265 ? 6.374 -0.856 1.072 1.00 83.25 265 HIS A CA 1
ATOM 1969 C C . HIS A 1 265 ? 6.725 -2.147 0.317 1.00 83.25 265 HIS A C 1
ATOM 1971 O O . HIS A 1 265 ? 5.930 -2.582 -0.510 1.00 83.25 265 HIS A O 1
ATOM 1977 N N . LEU A 1 266 ? 7.848 -2.802 0.632 1.00 85.88 266 LEU A N 1
ATOM 1978 C CA . LEU A 1 266 ? 8.217 -4.092 0.046 1.00 85.88 266 LEU A CA 1
ATOM 1979 C C . LEU A 1 266 ? 7.165 -5.167 0.355 1.00 85.88 266 LEU A C 1
ATOM 1981 O O . LEU A 1 266 ? 6.643 -5.777 -0.572 1.00 85.88 266 LEU A O 1
ATOM 1985 N N . GLN A 1 267 ? 6.779 -5.335 1.624 1.00 84.00 267 GLN A N 1
ATOM 1986 C CA . GLN A 1 267 ? 5.724 -6.280 2.022 1.00 84.00 267 GLN A CA 1
ATOM 1987 C C . GLN A 1 267 ? 4.383 -5.972 1.339 1.00 84.00 267 GLN A C 1
ATOM 1989 O O . GLN A 1 267 ? 3.708 -6.869 0.842 1.00 84.00 267 GLN A O 1
ATOM 1994 N N . ALA A 1 268 ? 4.005 -4.695 1.252 1.00 84.25 268 ALA A N 1
ATOM 1995 C CA . ALA A 1 268 ? 2.800 -4.278 0.545 1.00 84.25 268 ALA A CA 1
ATOM 1996 C C . ALA A 1 268 ? 2.858 -4.588 -0.964 1.00 84.25 268 ALA A C 1
ATOM 1998 O O . ALA A 1 268 ? 1.859 -5.011 -1.546 1.00 84.25 268 ALA A O 1
ATOM 1999 N N . ALA A 1 269 ? 4.020 -4.404 -1.595 1.00 87.50 269 ALA A N 1
ATOM 2000 C CA . ALA A 1 269 ? 4.242 -4.728 -3.000 1.00 87.50 269 ALA A CA 1
ATOM 2001 C C . ALA A 1 269 ? 4.219 -6.249 -3.244 1.00 87.50 269 ALA A C 1
ATOM 2003 O O . ALA A 1 269 ? 3.622 -6.698 -4.218 1.00 87.50 269 ALA A O 1
ATOM 2004 N N . GLU A 1 270 ? 4.760 -7.048 -2.316 1.00 85.31 270 GLU A N 1
ATOM 2005 C CA . GLU A 1 270 ? 4.679 -8.517 -2.327 1.00 85.31 270 GLU A CA 1
ATOM 2006 C C . GLU A 1 270 ? 3.255 -9.067 -2.136 1.00 85.31 270 GLU A C 1
ATOM 2008 O O . GLU A 1 270 ? 2.965 -10.205 -2.512 1.00 85.31 270 GLU A O 1
ATOM 2013 N N . LEU A 1 271 ? 2.346 -8.250 -1.597 1.00 84.81 271 LEU A N 1
ATOM 2014 C CA . LEU A 1 271 ? 0.912 -8.530 -1.551 1.00 84.81 271 LEU A CA 1
ATOM 2015 C C . LEU A 1 271 ? 0.145 -8.021 -2.785 1.00 84.81 271 LEU A C 1
ATOM 2017 O O . LEU A 1 271 ? -1.076 -8.171 -2.832 1.00 84.81 271 LEU A O 1
ATOM 2021 N N . GLY A 1 272 ? 0.831 -7.442 -3.775 1.00 79.81 272 GLY A N 1
ATOM 2022 C CA . GLY A 1 272 ? 0.234 -6.918 -5.005 1.00 79.81 272 GLY A CA 1
ATOM 2023 C C . GLY A 1 272 ? -0.398 -5.526 -4.874 1.00 79.81 272 GLY A C 1
ATOM 2024 O O . GLY A 1 272 ? -1.318 -5.209 -5.621 1.00 79.81 272 GLY A O 1
ATOM 2025 N N . HIS A 1 273 ? 0.036 -4.688 -3.924 1.00 87.25 273 HIS A N 1
ATOM 2026 C CA . HIS A 1 273 ? -0.429 -3.298 -3.835 1.00 87.25 273 HIS A CA 1
ATOM 2027 C C . HIS A 1 273 ? 0.312 -2.402 -4.839 1.00 87.25 273 HIS A C 1
ATOM 2029 O O . HIS A 1 273 ? 1.490 -2.085 -4.650 1.00 87.25 273 HIS A O 1
ATOM 2035 N N . LEU A 1 274 ? -0.379 -1.968 -5.895 1.00 85.75 274 LEU A N 1
ATOM 2036 C CA . LEU A 1 274 ? 0.220 -1.245 -7.022 1.00 85.75 274 LEU A CA 1
ATOM 2037 C C . LEU A 1 274 ? 0.974 0.054 -6.639 1.00 85.75 274 LEU A C 1
ATOM 2039 O O . LEU A 1 274 ? 2.120 0.204 -7.068 1.00 85.75 274 LEU A O 1
ATOM 2043 N N . PRO A 1 275 ? 0.460 0.951 -5.769 1.00 87.56 275 PRO A N 1
ATOM 2044 C CA . PRO A 1 275 ? 1.240 2.104 -5.304 1.00 87.56 275 PRO A CA 1
ATOM 2045 C C . PRO A 1 275 ? 2.550 1.716 -4.599 1.00 87.56 275 PRO A C 1
ATOM 2047 O O . PRO A 1 275 ? 3.545 2.436 -4.688 1.00 87.56 275 PRO A O 1
ATOM 2050 N N . SER A 1 276 ? 2.596 0.553 -3.941 1.00 88.44 276 SER A N 1
ATOM 2051 C CA . SER A 1 276 ? 3.823 0.030 -3.329 1.00 88.44 276 SER A CA 1
ATOM 2052 C C . SER A 1 276 ? 4.789 -0.553 -4.358 1.00 88.44 276 SER A C 1
ATOM 2054 O O . SER A 1 276 ? 5.988 -0.321 -4.241 1.00 88.44 276 SER A O 1
ATOM 2056 N N . ILE A 1 277 ? 4.288 -1.244 -5.388 1.00 88.31 277 ILE A N 1
ATOM 2057 C CA . ILE A 1 277 ? 5.085 -1.709 -6.539 1.00 88.31 277 ILE A CA 1
ATOM 2058 C C . ILE A 1 277 ? 5.778 -0.504 -7.204 1.00 88.31 277 ILE A C 1
ATOM 2060 O O . ILE A 1 277 ? 6.999 -0.508 -7.378 1.00 88.31 277 ILE A O 1
ATOM 2064 N N . ASN A 1 278 ? 5.036 0.582 -7.448 1.00 87.69 278 ASN A N 1
ATOM 2065 C CA . ASN A 1 278 ? 5.586 1.833 -7.983 1.00 87.69 278 ASN A CA 1
ATOM 2066 C C . ASN A 1 278 ? 6.547 2.541 -7.010 1.00 87.69 278 ASN A C 1
ATOM 2068 O O . ASN A 1 278 ? 7.534 3.146 -7.441 1.00 87.69 278 ASN A O 1
ATOM 2072 N N . THR A 1 279 ? 6.324 2.418 -5.698 1.00 87.88 279 THR A N 1
ATOM 2073 C CA . THR A 1 279 ? 7.279 2.895 -4.683 1.00 87.88 279 THR A CA 1
ATOM 2074 C C . THR A 1 279 ? 8.587 2.097 -4.721 1.00 87.88 279 THR A C 1
ATOM 2076 O O . THR A 1 279 ? 9.654 2.699 -4.641 1.00 87.88 279 THR A O 1
ATOM 2079 N N . MET A 1 280 ? 8.550 0.772 -4.911 1.00 87.50 280 MET A N 1
ATOM 2080 C CA . MET A 1 280 ? 9.758 -0.061 -5.027 1.00 87.50 280 MET A CA 1
ATOM 2081 C C . MET A 1 280 ? 10.540 0.221 -6.313 1.00 87.50 280 MET A C 1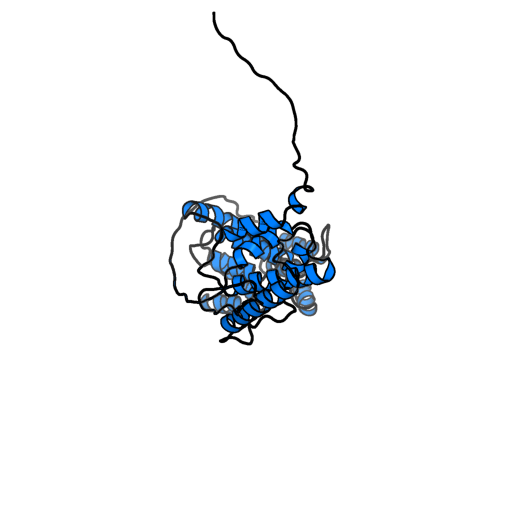
ATOM 2083 O O . MET A 1 280 ? 11.749 0.445 -6.249 1.00 87.50 280 MET A O 1
ATOM 2087 N N . MET A 1 281 ? 9.852 0.318 -7.455 1.00 88.56 281 MET A N 1
ATOM 2088 C CA . MET A 1 281 ? 10.429 0.798 -8.719 1.00 88.56 281 MET A CA 1
ATOM 2089 C C . MET A 1 281 ? 11.190 2.118 -8.524 1.00 88.56 281 MET A C 1
ATOM 2091 O O . MET A 1 281 ? 12.350 2.222 -8.925 1.00 88.56 281 MET A O 1
ATOM 2095 N N . SER A 1 282 ? 10.562 3.095 -7.864 1.00 85.25 282 SER A N 1
ATOM 2096 C CA . SER A 1 282 ? 11.141 4.421 -7.607 1.00 85.25 282 SER A CA 1
ATOM 2097 C C . SER A 1 282 ? 12.303 4.386 -6.605 1.00 85.25 282 SER A C 1
ATOM 2099 O O . SER A 1 282 ? 13.338 5.007 -6.841 1.00 85.25 282 SER A O 1
ATOM 2101 N N . ALA A 1 283 ? 12.177 3.618 -5.518 1.00 83.56 283 ALA A N 1
ATOM 2102 C CA . ALA A 1 283 ? 13.186 3.505 -4.462 1.00 83.56 283 ALA A CA 1
ATOM 2103 C C . ALA A 1 283 ? 14.507 2.885 -4.944 1.00 83.56 283 ALA A C 1
ATOM 2105 O O . ALA A 1 283 ? 15.566 3.256 -4.445 1.00 83.56 283 ALA A O 1
ATOM 2106 N N . PHE A 1 284 ? 14.456 1.988 -5.933 1.00 81.12 284 PHE A N 1
ATOM 2107 C CA . PHE A 1 284 ? 15.647 1.459 -6.605 1.00 81.12 284 PHE A CA 1
ATOM 2108 C C . PHE A 1 284 ? 16.146 2.346 -7.763 1.00 81.12 284 PHE A C 1
ATOM 2110 O O . PHE A 1 284 ? 17.257 2.139 -8.250 1.00 81.12 284 PHE A O 1
ATOM 2117 N N . ARG A 1 285 ? 15.371 3.344 -8.209 1.00 74.69 285 ARG A N 1
ATOM 2118 C CA . ARG A 1 285 ? 15.761 4.273 -9.286 1.00 74.69 285 ARG A CA 1
ATOM 2119 C C . ARG A 1 285 ? 16.529 5.494 -8.781 1.00 74.69 285 ARG A C 1
ATOM 2121 O O . ARG A 1 285 ? 17.388 6.011 -9.491 1.00 74.69 285 ARG A O 1
ATOM 2128 N N . GLU A 1 286 ? 16.210 5.966 -7.578 1.00 64.06 286 GLU A N 1
ATOM 2129 C CA . GLU A 1 286 ? 16.711 7.228 -7.022 1.00 64.06 286 GLU A CA 1
ATOM 2130 C C . GLU A 1 286 ? 17.383 7.031 -5.653 1.00 64.06 286 GLU A C 1
ATOM 2132 O O . GLU A 1 286 ? 16.865 6.329 -4.786 1.00 64.06 286 GLU A O 1
ATOM 2137 N N . ARG A 1 287 ? 18.515 7.714 -5.410 1.00 57.19 287 ARG A N 1
ATOM 2138 C CA . ARG A 1 287 ? 19.161 7.769 -4.081 1.00 57.19 287 ARG A CA 1
ATOM 2139 C C . ARG A 1 287 ? 18.234 8.471 -3.074 1.00 57.19 287 ARG A C 1
ATOM 2141 O O . ARG A 1 287 ? 18.304 9.692 -2.930 1.00 57.19 287 ARG A O 1
ATOM 2148 N N . GLY A 1 288 ? 17.385 7.735 -2.348 1.00 51.56 288 GLY A N 1
ATOM 2149 C CA . GLY A 1 288 ? 16.512 8.392 -1.366 1.00 51.56 288 GLY A CA 1
ATOM 2150 C C . GLY A 1 288 ? 15.682 7.561 -0.383 1.00 51.56 288 GLY A C 1
ATOM 2151 O O . GLY A 1 288 ? 15.362 8.104 0.678 1.00 51.56 288 GLY A O 1
ATOM 2152 N N . TRP A 1 289 ? 15.329 6.304 -0.672 1.00 61.25 289 TRP A N 1
ATOM 2153 C CA . TRP A 1 289 ? 14.247 5.589 0.039 1.00 61.25 289 TRP A CA 1
ATOM 2154 C C . TRP A 1 289 ? 14.701 4.326 0.795 1.00 61.25 289 TRP A C 1
ATOM 2156 O O . TRP A 1 289 ? 14.129 3.255 0.648 1.00 61.25 289 TRP A O 1
ATOM 2166 N N . GLY A 1 290 ? 15.728 4.445 1.644 1.00 61.97 290 GLY A N 1
ATOM 2167 C CA . GLY A 1 290 ? 16.096 3.395 2.615 1.00 61.97 290 GLY A CA 1
ATOM 2168 C C . GLY A 1 290 ? 16.799 2.154 2.044 1.00 61.97 290 GLY A C 1
ATOM 2169 O O . GLY A 1 290 ? 17.160 1.271 2.816 1.00 61.97 290 GLY A O 1
ATOM 2170 N N . THR A 1 291 ? 17.024 2.122 0.731 1.00 72.56 291 THR A N 1
ATOM 2171 C CA . THR A 1 291 ? 17.826 1.142 -0.014 1.00 72.56 291 THR A CA 1
ATOM 2172 C C . THR A 1 291 ? 18.842 1.880 -0.894 1.00 72.56 291 THR A C 1
ATOM 2174 O O . THR A 1 291 ? 18.738 3.098 -1.073 1.00 72.56 291 THR A O 1
ATOM 2177 N N . GLU A 1 292 ? 19.804 1.151 -1.455 1.00 78.62 292 GLU A N 1
ATOM 2178 C CA . GLU A 1 292 ? 20.669 1.669 -2.519 1.00 78.62 292 GLU A CA 1
ATOM 2179 C C . GLU A 1 292 ? 19.973 1.634 -3.887 1.00 78.62 292 GLU A C 1
ATOM 2181 O O . GLU A 1 292 ? 19.113 0.772 -4.111 1.00 78.62 292 GLU A O 1
ATOM 2186 N N . PRO A 1 293 ? 20.367 2.513 -4.830 1.00 80.38 293 PRO A N 1
ATOM 2187 C CA . PRO A 1 293 ? 19.937 2.418 -6.218 1.00 80.38 293 PRO A CA 1
ATOM 2188 C C . PRO A 1 293 ? 20.371 1.094 -6.855 1.00 80.38 293 PRO A C 1
ATOM 2190 O O . PRO A 1 293 ? 21.523 0.678 -6.750 1.00 80.38 293 PRO A O 1
ATOM 2193 N N . ASP A 1 294 ? 19.454 0.470 -7.584 1.00 83.56 294 ASP A N 1
ATOM 2194 C CA . ASP A 1 294 ? 19.689 -0.742 -8.358 1.00 83.56 294 ASP A CA 1
ATOM 2195 C C . ASP A 1 294 ? 18.821 -0.688 -9.619 1.00 83.56 294 ASP A C 1
ATOM 2197 O O . ASP A 1 294 ? 17.615 -0.935 -9.597 1.00 83.56 294 ASP A O 1
ATOM 2201 N N . ILE A 1 295 ? 19.442 -0.335 -10.744 1.00 82.69 295 ILE A N 1
ATOM 2202 C CA . ILE A 1 295 ? 18.743 -0.155 -12.022 1.00 82.69 295 ILE A CA 1
ATOM 2203 C C . ILE A 1 295 ? 18.168 -1.476 -12.561 1.00 82.69 295 ILE A C 1
ATOM 2205 O O . ILE A 1 295 ? 17.180 -1.444 -13.295 1.00 82.69 295 ILE A O 1
ATOM 2209 N N . VAL A 1 296 ? 18.724 -2.631 -12.173 1.00 85.62 296 VAL A N 1
ATOM 2210 C CA . VAL A 1 296 ? 18.180 -3.942 -12.556 1.00 85.62 296 VAL A CA 1
ATOM 2211 C C . VAL A 1 296 ? 16.890 -4.197 -11.781 1.00 85.62 296 VAL A C 1
ATOM 2213 O O . VAL A 1 296 ? 15.844 -4.380 -12.399 1.00 85.62 296 VAL A O 1
ATOM 2216 N N . LYS A 1 297 ? 16.913 -4.068 -10.447 1.00 82.56 297 LYS A N 1
ATOM 2217 C CA . LYS A 1 297 ? 15.699 -4.204 -9.622 1.00 82.56 297 LYS A CA 1
ATOM 2218 C C . LYS A 1 297 ? 14.643 -3.160 -9.980 1.00 82.56 297 LYS A C 1
ATOM 2220 O O . LYS A 1 297 ? 13.463 -3.482 -10.036 1.00 82.56 297 LYS A O 1
ATOM 2225 N N . SER A 1 298 ? 15.035 -1.916 -10.255 1.00 87.69 298 SER A N 1
ATOM 2226 C CA . SER A 1 298 ? 14.094 -0.873 -10.685 1.00 87.69 298 SER A CA 1
ATOM 2227 C C . SER A 1 298 ? 13.378 -1.253 -11.989 1.00 87.69 298 SER A C 1
ATOM 2229 O O . SER A 1 298 ? 12.162 -1.089 -12.086 1.00 87.69 298 SER A O 1
ATOM 2231 N N . ARG A 1 299 ? 14.097 -1.848 -12.954 1.00 87.69 299 ARG A N 1
ATOM 2232 C CA . ARG A 1 299 ? 13.523 -2.393 -14.193 1.00 87.69 299 ARG A CA 1
ATOM 2233 C C . ARG A 1 299 ? 12.600 -3.592 -13.931 1.00 87.69 299 ARG A C 1
ATOM 2235 O O . ARG A 1 299 ? 11.521 -3.634 -14.514 1.00 87.69 299 ARG A O 1
ATOM 2242 N N . GLU A 1 300 ? 12.968 -4.507 -13.031 1.00 85.75 300 GLU A N 1
ATOM 2243 C CA . GLU A 1 300 ? 12.104 -5.627 -12.610 1.00 85.75 300 GLU A CA 1
ATOM 2244 C C . GLU A 1 300 ? 10.783 -5.123 -12.001 1.00 85.75 300 GLU A C 1
ATOM 2246 O O . GLU A 1 300 ? 9.702 -5.557 -12.396 1.00 85.75 300 GLU A O 1
ATOM 2251 N N . TRP A 1 301 ? 10.837 -4.157 -11.078 1.00 90.31 301 TRP A N 1
ATOM 2252 C CA . TRP A 1 301 ? 9.635 -3.561 -10.483 1.00 90.31 301 TRP A CA 1
ATOM 2253 C C . TRP A 1 301 ? 8.800 -2.765 -11.499 1.00 90.31 301 TRP A C 1
ATOM 2255 O O . TRP A 1 301 ? 7.573 -2.784 -11.411 1.00 90.31 301 TRP A O 1
ATOM 2265 N N . ALA A 1 302 ? 9.429 -2.131 -12.494 1.00 90.38 302 ALA A N 1
ATOM 2266 C CA . ALA A 1 302 ? 8.731 -1.474 -13.600 1.00 90.38 302 ALA A CA 1
ATOM 2267 C C . ALA A 1 302 ? 8.019 -2.474 -14.535 1.00 90.38 302 ALA A C 1
ATOM 2269 O O . ALA A 1 302 ? 6.900 -2.210 -14.970 1.00 90.38 302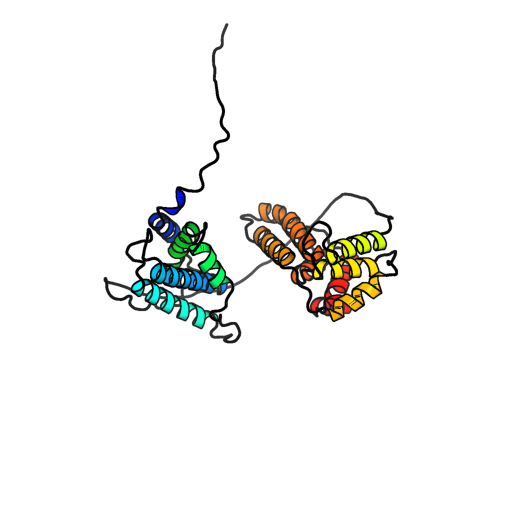 ALA A O 1
ATOM 2270 N N . GLN A 1 303 ? 8.615 -3.646 -14.787 1.00 88.69 303 GLN A N 1
ATOM 2271 C CA . GLN A 1 303 ? 7.963 -4.771 -15.476 1.00 88.69 303 GLN A CA 1
ATOM 2272 C C . GLN A 1 303 ? 6.750 -5.282 -14.696 1.00 88.69 303 GLN A C 1
ATOM 2274 O O . GLN A 1 303 ? 5.675 -5.414 -15.271 1.00 88.69 303 GLN A O 1
ATOM 2279 N N . ILE A 1 304 ? 6.880 -5.487 -13.384 1.00 89.44 304 ILE A N 1
ATOM 2280 C CA . ILE A 1 304 ? 5.756 -5.908 -12.533 1.00 89.44 304 ILE A CA 1
ATOM 2281 C C . ILE A 1 304 ? 4.634 -4.856 -12.555 1.00 89.44 304 ILE A C 1
ATOM 2283 O O . ILE A 1 304 ? 3.469 -5.217 -12.682 1.00 89.44 304 ILE A O 1
ATOM 2287 N N . SER A 1 305 ? 4.974 -3.566 -12.480 1.00 89.94 305 SER A N 1
ATOM 2288 C CA . SER A 1 305 ? 4.025 -2.449 -12.583 1.00 89.94 305 SER A CA 1
ATOM 2289 C C . SER A 1 305 ? 3.256 -2.448 -13.916 1.00 89.94 305 SER A C 1
ATOM 2291 O O . SER A 1 305 ? 2.022 -2.473 -13.922 1.00 89.94 305 SER A O 1
ATOM 2293 N N . ALA A 1 306 ? 3.966 -2.539 -15.045 1.00 88.94 306 ALA A N 1
ATOM 2294 C CA . ALA A 1 306 ? 3.355 -2.606 -16.373 1.00 88.94 306 ALA A CA 1
ATOM 2295 C C . ALA A 1 306 ? 2.464 -3.854 -16.553 1.00 88.94 306 ALA A C 1
ATOM 2297 O O . ALA A 1 306 ? 1.374 -3.763 -17.109 1.00 88.94 306 ALA A O 1
ATOM 2298 N N . GLU A 1 307 ? 2.865 -5.011 -16.017 1.00 85.56 307 GLU A N 1
ATOM 2299 C CA . GLU A 1 307 ? 2.071 -6.251 -16.061 1.00 85.56 307 GLU A CA 1
ATOM 2300 C C . GLU A 1 307 ? 0.864 -6.246 -15.095 1.00 85.56 307 GLU A C 1
ATOM 2302 O O . GLU A 1 307 ? -0.029 -7.090 -15.217 1.00 85.56 307 GLU A O 1
ATOM 2307 N N . PHE A 1 308 ? 0.788 -5.289 -14.163 1.00 81.50 308 PHE A N 1
ATOM 2308 C CA . PHE A 1 308 ? -0.431 -4.928 -13.420 1.00 81.50 308 PHE A CA 1
ATOM 2309 C C . PHE A 1 308 ? -1.316 -3.911 -14.179 1.00 81.50 308 PHE A C 1
ATOM 2311 O O . PHE A 1 308 ? -2.403 -3.580 -13.707 1.00 81.50 308 PHE A O 1
ATOM 2318 N N . GLY A 1 309 ? -0.892 -3.449 -15.362 1.00 81.12 309 GLY A N 1
ATOM 2319 C CA . GLY A 1 309 ? -1.611 -2.487 -16.205 1.00 81.12 309 GLY A CA 1
ATOM 2320 C C . GLY A 1 309 ? -1.310 -1.017 -15.900 1.00 81.12 309 GLY A C 1
ATOM 2321 O O . GLY A 1 309 ? -2.080 -0.147 -16.311 1.00 81.12 309 GLY A O 1
ATOM 2322 N N . ASP A 1 310 ? -0.232 -0.721 -15.166 1.00 85.38 310 ASP A N 1
ATOM 2323 C CA . ASP A 1 310 ? 0.098 0.645 -14.766 1.00 85.38 310 ASP A CA 1
ATOM 2324 C C . ASP A 1 310 ? 1.035 1.373 -15.737 1.00 85.38 310 ASP A C 1
ATOM 2326 O O . ASP A 1 310 ? 2.102 0.896 -16.134 1.00 85.38 310 ASP A O 1
ATOM 2330 N N . ARG A 1 311 ? 0.633 2.601 -16.066 1.00 89.12 311 ARG A N 1
ATOM 2331 C CA . ARG A 1 311 ? 1.278 3.432 -17.084 1.00 89.12 311 ARG A CA 1
ATOM 2332 C C . ARG A 1 311 ? 2.591 4.058 -16.624 1.00 89.12 311 ARG A C 1
ATOM 2334 O O . ARG A 1 311 ? 3.375 4.477 -17.473 1.00 89.12 311 ARG A O 1
ATOM 2341 N N . GLU A 1 312 ? 2.852 4.151 -15.319 1.00 85.44 312 GLU A N 1
ATOM 2342 C CA . GLU A 1 312 ? 4.146 4.631 -14.825 1.00 85.44 312 GLU A CA 1
ATOM 2343 C C . GLU A 1 312 ? 5.211 3.534 -14.969 1.00 85.44 312 GLU A C 1
ATOM 2345 O O . GLU A 1 312 ? 6.327 3.834 -15.393 1.00 85.44 312 GLU A O 1
ATOM 2350 N N . GLY A 1 313 ? 4.844 2.263 -14.755 1.00 87.88 313 GLY A N 1
ATOM 2351 C CA . GLY A 1 313 ? 5.663 1.105 -15.124 1.00 87.88 313 GLY A CA 1
ATOM 2352 C C . GLY A 1 313 ? 6.048 1.111 -16.605 1.00 87.88 313 GLY A C 1
ATOM 2353 O O . GLY A 1 313 ? 7.236 1.130 -16.934 1.00 87.88 313 GLY A O 1
ATOM 2354 N N . GLU A 1 314 ? 5.060 1.199 -17.504 1.00 89.75 314 GLU A N 1
ATOM 2355 C CA . GLU A 1 314 ? 5.287 1.321 -18.957 1.00 89.75 314 GLU A CA 1
ATOM 2356 C C . GLU A 1 314 ? 6.249 2.475 -19.298 1.00 89.75 314 GLU A C 1
ATOM 2358 O O . GLU A 1 314 ? 7.215 2.303 -20.048 1.00 89.75 314 GLU A O 1
ATOM 2363 N N . ARG A 1 315 ? 6.012 3.660 -18.717 1.00 90.44 315 ARG A N 1
ATOM 2364 C CA . ARG A 1 315 ? 6.803 4.874 -18.960 1.00 90.44 315 ARG A CA 1
ATOM 2365 C C . ARG A 1 315 ? 8.245 4.744 -18.464 1.00 90.44 315 ARG A C 1
ATOM 2367 O O . ARG A 1 315 ? 9.157 5.271 -19.103 1.00 90.44 315 ARG A O 1
ATOM 2374 N N . VAL A 1 316 ? 8.468 4.067 -17.338 1.00 86.62 316 VAL A N 1
ATOM 2375 C CA . VAL A 1 316 ? 9.811 3.817 -16.795 1.00 86.62 316 VAL A CA 1
ATOM 2376 C C . VAL A 1 316 ? 10.561 2.784 -17.641 1.00 86.62 316 VAL A C 1
ATOM 2378 O O . VAL A 1 316 ? 11.745 2.985 -17.904 1.00 86.62 316 VAL A O 1
ATOM 2381 N N . LEU A 1 317 ? 9.889 1.748 -18.155 1.00 89.12 317 LEU A N 1
ATOM 2382 C CA . LEU A 1 317 ? 10.493 0.788 -19.090 1.00 89.12 317 LEU A CA 1
ATOM 2383 C C . LEU A 1 317 ? 10.877 1.423 -20.428 1.00 89.12 317 LEU A C 1
ATOM 2385 O O . LEU A 1 317 ? 11.962 1.153 -20.937 1.00 89.12 317 LEU A O 1
ATOM 2389 N N . ALA A 1 318 ? 10.038 2.307 -20.970 1.00 88.19 318 ALA A N 1
ATOM 2390 C CA . ALA A 1 318 ? 10.361 3.067 -22.178 1.00 88.19 318 ALA A CA 1
ATOM 2391 C C . ALA A 1 318 ? 11.571 4.007 -21.990 1.00 88.19 318 ALA A C 1
ATOM 2393 O O . ALA A 1 318 ? 12.255 4.327 -22.955 1.00 88.19 318 ALA A O 1
ATOM 2394 N N . ALA A 1 319 ? 11.873 4.417 -20.751 1.00 83.94 319 ALA A N 1
ATOM 2395 C CA . ALA A 1 319 ? 13.067 5.192 -20.395 1.00 83.94 319 ALA A CA 1
ATOM 2396 C C . ALA A 1 319 ? 14.306 4.321 -20.075 1.00 83.94 319 ALA A C 1
ATOM 2398 O O . ALA A 1 319 ? 15.309 4.836 -19.575 1.00 83.94 319 ALA A O 1
ATOM 2399 N N . TYR A 1 320 ? 14.229 3.011 -20.329 1.00 76.69 320 TYR A N 1
ATOM 2400 C CA . TYR A 1 320 ? 15.293 2.020 -20.128 1.00 76.69 320 TYR A CA 1
ATOM 2401 C C . TYR A 1 320 ? 15.738 1.321 -21.432 1.00 76.69 320 TYR A C 1
ATOM 2403 O O . TYR A 1 320 ? 16.515 0.356 -21.367 1.00 76.69 320 TYR A O 1
ATOM 2411 N N . MET A 1 321 ? 15.250 1.810 -22.578 1.00 61.00 321 MET A N 1
ATOM 2412 C CA . MET A 1 321 ? 15.579 1.388 -23.946 1.00 61.00 321 MET A CA 1
ATOM 2413 C C . MET A 1 321 ? 16.510 2.401 -24.622 1.00 61.00 321 MET A C 1
ATOM 2415 O O . MET A 1 321 ? 17.371 1.932 -25.394 1.00 61.00 321 MET A O 1
#

Radius of gyration: 26.04 Å; chains: 1; bounding box: 62×59×82 Å

pLDDT: mean 70.29, std 20.47, range [21.03, 93.75]

Foldseek 3Di:
DDDDDDDDDDDDPDDDDLPPLPQALQVLLVLLLVQADQAAALVNLVLLLLLLVLLLVCCVVPNCHNHDPCSHNLNSVLLNVQSLVVLCVNCVVPVVPRDDPPDPSNVVSNDCCVDSNVSVSSNSNSNSPDDYAAFWRDPRPDPDDDDDHHDDDYDYDDDDDDDYDDDDDDPPDLQLVVLQVQLVCLCVQPVHDRALLLNLLSLLSSCPDPRRDPCSVVSNVVSVVVDAHADPQLVVLQVVLVCLCVPQPDPVSNLVSLLVSLVSLVVSVSSNHLVSLVVQLVPLCDRDRNDHRDPVSNLSSLSSNVSSVHVVSVVVNVVVD

Sequence (321 aa):
MRYLLALAALSTASAIPAAQDRNDLASRVKAGEGWGTSAITTGEITACWATWKALREHVAQNGQGSFPPDYTVANLDWRVADWTRALERAFAQRPEDRVPESNQELQLARTEIGGAKIGARAEASGSCKKLPEGIRASAAPKSPSGQAKASVPTKAAPAANAESPALTAASTGPLGAEAFTKGVAHRDGVGRPINRAAAYYWFLRAAMAQDPHPDAARELARSRESGPLESAEGAALFKQAEHLVLYASTDRELKASKPKSFALHLQAAELGHLPSINTMMSAFRERGWGTEPDIVKSREWAQISAEFGDREGERVLAAYM

Secondary structure (DSSP, 8-state):
-----------------TTGGGS-HHHHHHHHTT---SS--HHHHHHHHHHHHHHHHHHHHH-STTS-TT--HHHHHHHHHHHHHHHHHHTTT-TTS---TT-HHHHHHHHHHTTTTHHHHHHHHHHTTSPPTT------SSSS----------------------------S-HHHHHHHHHHHHHHTTTS---HHHHHHHHHHHHHSSS--TTHHHHHHHHHTT-----HHHHHHHHHHHHHHHT--SHHHHHHHHHHHHHHHHHHHHTT-HHHHHHHHHHHHSTTSSS---HHHHHHHHHHHHHTT-HHHHHHHHTT-